Protein 5DNI (pdb70)

Solvent-accessible surface area: 14797 Å² total; per-residue (Å²): 151,113,64,80,19,114,136,3,60,61,76,36,1,54,63,0,58,43,38,6,51,0,46,1,27,21,83,1,9,0,2,10,34,84,0,0,89,51,0,8,71,26,36,121,68,139,90,145,31,73,19,102,6,79,56,16,11,0,3,0,1,14,0,16,7,115,115,77,100,95,62,53,63,16,64,8,3,14,8,10,20,0,33,63,2,31,139,17,0,72,73,0,0,108,69,11,51,0,0,0,0,0,0,48,51,3,11,75,101,107,1,23,63,7,0,95,116,85,14,0,0,0,0,16,7,39,39,42,28,2,31,114,10,6,118,20,22,72,139,18,42,69,32,36,35,63,146,120,33,30,43,17,18,1,1,0,17,0,30,6,89,79,3,15,64,0,64,0,0,0,0,8,86,38,60,12,85,88,137,134,107,58,76,16,111,80,8,61,55,77,36,0,77,75,1,51,48,43,12,54,0,62,2,33,22,95,2,12,0,2,21,10,11,0,0,67,52,1,5,68,20,43,138,71,138,93,119,27,78,18,101,8,79,73,16,8,0,0,0,1,20,0,56,11,101,118,71,97,104,55,66,58,18,62,31,2,21,16,12,65,0,48,50,1,30,116,28,0,51,59,0,0,109,62,12,44,0,0,0,0,0,0,86,58,2,9,77,109,83,1,21,121,4,0,74,120,77,4,0,0,0,1,19,9,40,46,92,36,33,71,113,0,4,100,10,18,120,148,24,44,72,35,32,21,51,99,64,28,3,19,6,8,1,0,0,12,0,30,2,86,102,1,7,65,0,77,0,0,0,2,0,85,38,73,16,93,82,133

Foldseek 3Di:
DEDEDEQCDLVNQVPDDFQYWYWYFFKEKEAAAVNLVVVLVCLVVVHDDPDAQAQHEYAQWQWDWDDDPNFIATQFTAFDDPQNCQVRVLSSCVSRLHQEYEHADDYDLVCLQVCQVSHYWYWYADPDGGRPLSVQFPGFPDWPCCVPQNRRNTMTMTGGHRRDRIGGQRGNPSDGVVD/DEDEDEQCDLVNQQVDDFFYWYWYFFKEKEAADPNLVVVLVCLVVPHDDPDAQAQHEYADWFWDWDQDPNFIATQFTFFDQRQNCQVRVLSSCVSHLHQEYEHADDYDLVCLQVCQVSHYFYWYADGPPGRVLSVQFPHFPDWPCCVPQNRRRTMTMTGGDGRDRIGGQRGNPSDGVVD

Organism: Methanocaldococcus jannaschii (strain ATCC 43067 / DSM 2661 / JAL-1 / JCM 10045 / NBRC 100440) (NCBI:txid243232)

B-factor: mean 45.26, std 8.41, range [25.92, 77.6]

InterPro domains:
  IPR004647 Fe-S hydro-lyase, tartrate dehydratase beta-type, catalytic domain [PF05683] (7-180)
  IPR004647 Fe-S hydro-lyase, tartrate dehydratase beta-type, catalytic domain [TIGR00723] (11-180)
  IPR036660 Fe-S hydro-lyase, tartrate dehydratase beta-type, catalytic domain superfamily [G3DSA: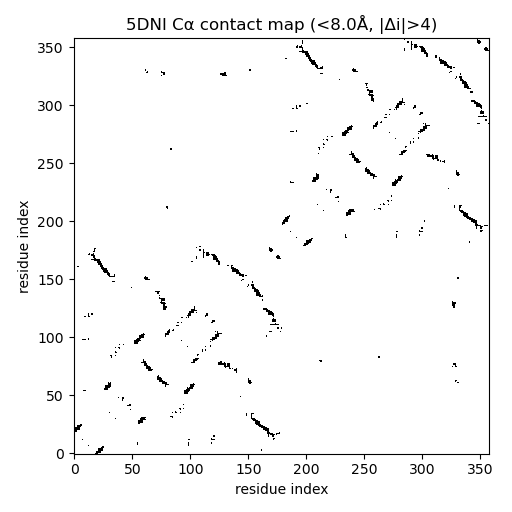3.20.130.10] (1-179)
  IPR036660 Fe-S hydro-lyase, tartrate dehydratase beta-type, catalytic domain superfamily [SSF117457] (6-179)

Sequence (358 aa):
MEYTFNKLTKKDVKKLKVGDIVYLNGKIYTARDEAHLKIIEMLKSNEKLPFDLNESIIYHAGPIMKKVNDSWVCVSIGPTTSARMNDVEEEFIKLTNISAIVGKGGMKKELLKTFEDYGVVYLAAPGGCAALLANSVKRVDNVYFLDELGMPEAVWELEVNNFGPLIVAMDSHGNSIYEMEYTFNKLTKKDVKKLKVGDIVYLNGKIYTARDEAHLKIIEMLKSNEKLPFDLNESIIYHAGPIMKKVNDSWVCVSIGPTTSARMNDVEEEFIKLTNISAIVGKGGMKKELLKTFEDYGVVYLAAPGGCAALLANSVKRVDNVYFLDELGMPEAVWELEVNNFGPLIVAMDSHGNSIYE

Structure (mmCIF, N/CA/C/O backbone):
data_5DNI
#
_entry.id   5DNI
#
_cell.length_a   85.610
_cell.length_b   85.610
_cell.length_c   121.830
_cell.angle_alpha   90.00
_cell.angle_beta   90.00
_cell.angle_gamma   120.00
#
_symmetry.space_group_name_H-M   'P 61'
#
loop_
_entity.id
_entity.type
_entity.pdbx_description
1 polymer 'Putative L(+)-tartrate dehydratase subunit beta'
2 non-polymer GLYCEROL
3 non-polymer DI(HYDROXYETHYL)ETHER
4 non-polymer 'CHLORIDE ION'
5 non-polymer 1,2-ETHANEDIOL
6 water water
#
loop_
_atom_site.group_PDB
_atom_site.id
_atom_site.type_symbol
_atom_site.label_atom_id
_atom_site.label_alt_id
_atom_site.label_comp_id
_atom_site.label_asym_id
_atom_site.label_entity_id
_atom_site.label_seq_id
_atom_site.pdbx_PDB_ins_code
_atom_site.Cartn_x
_atom_site.Cartn_y
_atom_site.Cartn_z
_atom_site.occupancy
_atom_site.B_iso_or_equiv
_atom_site.auth_seq_id
_atom_site.auth_comp_id
_atom_site.auth_asym_id
_atom_site.auth_atom_id
_atom_site.pdbx_PDB_model_num
ATOM 1 N N . MET A 1 1 ? 34.222 37.711 67.777 1.00 56.49 1 MET A N 1
ATOM 2 C CA . MET A 1 1 ? 35.354 37.599 68.692 1.00 57.47 1 MET A CA 1
ATOM 3 C C . MET A 1 1 ? 34.822 37.119 70.049 1.00 58.24 1 MET A C 1
ATOM 4 O O . MET A 1 1 ? 33.802 37.613 70.525 1.00 57.09 1 MET A O 1
ATOM 9 N N . GLU A 1 2 ? 35.499 36.173 70.687 1.00 58.11 2 GLU A N 1
ATOM 10 C CA . GLU A 1 2 ? 34.932 35.613 71.905 1.00 56.46 2 GLU A CA 1
ATOM 11 C C . GLU A 1 2 ? 35.691 35.983 73.176 1.00 62.28 2 GLU A C 1
ATOM 12 O O . GLU A 1 2 ? 36.919 36.026 73.204 1.00 67.02 2 GLU A O 1
ATOM 18 N N . TYR A 1 3 ? 34.930 36.250 74.232 1.00 61.43 3 TYR A N 1
ATOM 19 C CA . TYR A 1 3 ? 35.487 36.586 75.529 1.00 58.48 3 TYR A CA 1
ATOM 20 C C . TYR A 1 3 ? 34.813 35.813 76.641 1.00 55.23 3 TYR A C 1
ATOM 21 O O . TYR A 1 3 ? 33.686 35.337 76.493 1.00 53.60 3 TYR A O 1
ATOM 30 N N . THR A 1 4 ? 35.531 35.689 77.749 1.00 51.53 4 THR A N 1
ATOM 31 C CA . THR A 1 4 ? 34.975 35.204 79.000 1.00 50.55 4 THR A CA 1
ATOM 32 C C . THR A 1 4 ? 35.345 36.245 80.051 1.00 52.55 4 THR A C 1
ATOM 33 O O . THR A 1 4 ? 36.497 36.676 80.122 1.00 57.82 4 THR A O 1
ATOM 37 N N . PHE A 1 5 ? 34.366 36.675 80.844 1.00 51.58 5 PHE A N 1
ATOM 38 C CA . PHE A 1 5 ? 34.576 37.750 81.811 1.00 53.56 5 PHE A CA 1
ATOM 39 C C . PHE A 1 5 ? 34.220 37.286 83.215 1.00 57.70 5 PHE A C 1
ATOM 40 O O . PHE A 1 5 ? 33.316 36.462 83.382 1.00 56.69 5 PHE A O 1
ATOM 48 N N . ASN A 1 6 ? 34.936 37.795 84.216 1.00 58.36 6 ASN A N 1
ATOM 49 C CA . ASN A 1 6 ? 34.510 37.629 85.602 1.00 57.48 6 ASN A CA 1
ATOM 50 C C . ASN A 1 6 ? 33.821 38.918 85.977 1.00 63.49 6 ASN A C 1
ATOM 51 O O . ASN A 1 6 ? 32.599 39.034 85.852 1.00 66.04 6 ASN A O 1
ATOM 56 N N . LYS A 1 7 ? 34.604 39.925 86.344 1.00 64.90 7 LYS A N 1
ATOM 57 C CA . LYS A 1 7 ? 34.025 41.236 86.579 1.00 61.44 7 LYS A CA 1
ATOM 58 C C . LYS A 1 7 ? 34.100 42.057 85.312 1.00 64.48 7 LYS A C 1
ATOM 59 O O . LYS A 1 7 ? 35.175 42.442 84.849 1.00 66.07 7 LYS A O 1
ATOM 65 N N . LEU A 1 8 ? 32.936 42.314 84.741 1.00 64.35 8 LEU A N 1
ATOM 66 C CA . LEU A 1 8 ? 32.872 43.105 83.536 1.00 58.07 8 LEU A CA 1
ATOM 67 C C . LEU A 1 8 ? 33.103 44.567 83.888 1.00 56.59 8 LEU A C 1
ATOM 68 O O . LEU A 1 8 ? 32.225 45.240 84.426 1.00 61.15 8 LEU A O 1
ATOM 73 N N . THR A 1 9 ? 34.303 45.046 83.599 1.00 55.82 9 THR A N 1
ATOM 74 C CA . THR A 1 9 ? 34.658 46.433 83.863 1.00 58.14 9 THR A CA 1
ATOM 75 C C . THR A 1 9 ? 34.157 47.320 82.749 1.00 56.31 9 THR A C 1
ATOM 76 O O . THR A 1 9 ? 33.664 46.827 81.740 1.00 59.80 9 THR A O 1
ATOM 80 N N . LYS A 1 10 ? 34.276 48.630 82.928 1.00 56.99 10 LYS A N 1
ATOM 81 C CA . LYS A 1 10 ? 33.955 49.566 81.846 1.00 56.66 10 LYS A CA 1
ATOM 82 C C . LYS A 1 10 ? 34.911 49.414 80.654 1.00 57.55 10 LYS A C 1
ATOM 83 O O . LYS A 1 10 ? 34.519 49.627 79.495 1.00 58.95 10 LYS A O 1
ATOM 89 N N . LYS A 1 11 ? 36.161 49.046 80.935 1.00 56.20 11 LYS A N 1
ATOM 90 C CA . LYS A 1 11 ? 37.135 48.816 79.874 1.00 59.43 11 LYS A CA 1
ATOM 91 C C . LYS A 1 11 ? 36.689 47.619 79.033 1.00 58.85 11 LYS A C 1
ATOM 92 O O . LYS A 1 11 ? 36.711 47.671 77.810 1.00 55.74 11 LYS A O 1
ATOM 94 N N . ASP A 1 12 ? 36.268 46.553 79.704 1.00 59.56 12 ASP A N 1
ATOM 95 C CA . ASP A 1 12 ? 35.734 45.385 79.026 1.00 55.41 12 ASP A CA 1
ATOM 96 C C . ASP A 1 12 ? 34.580 45.773 78.114 1.00 57.01 12 ASP A C 1
ATOM 97 O O . ASP A 1 12 ? 34.549 45.391 76.942 1.00 55.81 12 ASP A O 1
ATOM 102 N N . VAL A 1 13 ? 33.643 46.542 78.663 1.00 57.95 13 VAL A N 1
ATOM 103 C CA . VAL A 1 13 ? 32.463 46.994 77.931 1.00 51.34 13 VAL A CA 1
ATOM 104 C C . VAL A 1 13 ? 32.877 47.765 76.673 1.00 54.77 13 VAL A C 1
ATOM 105 O O . VAL A 1 13 ? 32.282 47.589 75.610 1.00 58.40 13 VAL A O 1
ATOM 109 N N . LYS A 1 14 ? 33.897 48.612 76.776 1.00 54.80 14 LYS A N 1
ATOM 110 C CA . LYS A 1 14 ? 34.309 49.412 75.618 1.00 55.29 14 LYS A CA 1
ATOM 111 C C . LYS A 1 14 ? 34.972 48.553 74.533 1.00 56.42 14 LYS A C 1
ATOM 112 O O . LYS A 1 14 ? 34.873 48.873 73.342 1.00 55.43 14 LYS A O 1
ATOM 114 N N . LYS A 1 15 ? 35.627 47.465 74.947 1.00 54.69 15 LYS A N 1
ATOM 115 C CA . LYS A 1 15 ? 36.300 46.545 74.021 1.00 55.37 15 LYS A CA 1
ATOM 116 C C . LYS A 1 15 ? 35.297 45.795 73.140 1.00 60.69 15 LYS A C 1
ATOM 117 O O . LYS A 1 15 ? 35.640 45.340 72.049 1.00 63.23 15 LYS A O 1
ATOM 119 N N . LEU A 1 16 ? 34.063 45.656 73.622 1.00 59.13 16 LEU A N 1
ATOM 120 C CA . LEU A 1 16 ? 33.046 44.871 72.925 1.00 55.94 16 LEU A CA 1
ATOM 121 C C . LEU A 1 16 ? 32.410 45.587 71.739 1.00 54.18 16 LEU A C 1
ATOM 122 O O . LEU A 1 16 ? 32.146 46.789 71.789 1.00 57.30 16 LEU A O 1
ATOM 127 N N . LYS A 1 17 ? 32.200 44.841 70.661 1.00 52.92 17 LYS A N 1
ATOM 128 C CA . LYS A 1 17 ? 31.435 45.320 69.516 1.00 53.09 17 LYS A CA 1
ATOM 129 C C . LYS A 1 17 ? 30.387 44.258 69.177 1.00 50.23 17 LYS A C 1
ATOM 130 O O . LYS A 1 17 ? 30.554 43.090 69.525 1.00 53.16 17 LYS A O 1
ATOM 133 N N . VAL A 1 18 ? 29.297 44.669 68.536 1.00 52.24 18 VAL A N 1
ATOM 134 C CA . VAL A 1 18 ? 28.258 43.740 68.068 1.00 49.58 18 VAL A CA 1
ATOM 135 C C . VAL A 1 18 ? 28.826 42.514 67.332 1.00 52.62 18 VAL A C 1
ATOM 136 O O . VAL A 1 18 ? 29.826 42.604 66.603 1.00 52.13 18 VAL A O 1
ATOM 140 N N . GLY A 1 19 ? 28.196 41.364 67.557 1.00 46.24 19 GLY A N 1
ATOM 141 C CA . GLY A 1 19 ? 28.629 40.118 66.958 1.00 43.78 19 GLY A CA 1
ATOM 142 C C . GLY A 1 19 ? 29.575 39.336 67.851 1.00 51.59 19 GLY A C 1
ATOM 143 O O . GLY A 1 19 ? 29.735 38.122 67.687 1.00 51.16 19 GLY A O 1
ATOM 144 N N . ASP A 1 20 ? 30.178 40.016 68.823 1.00 51.50 20 ASP A N 1
ATOM 145 C CA . ASP A 1 20 ? 31.064 39.344 69.763 1.00 50.13 20 ASP A CA 1
ATOM 146 C C . ASP A 1 20 ? 30.297 38.334 70.603 1.00 49.51 20 ASP A C 1
ATOM 147 O O . ASP A 1 20 ? 29.134 38.555 70.945 1.00 50.87 20 ASP A O 1
ATOM 152 N N . ILE A 1 21 ? 30.947 37.214 70.906 1.00 49.67 21 ILE A N 1
ATOM 153 C CA . ILE A 1 21 ? 30.365 36.169 71.733 1.00 44.91 21 ILE A CA 1
ATOM 154 C C . ILE A 1 21 ? 30.975 36.296 73.123 1.00 51.42 21 ILE A C 1
ATOM 155 O O . ILE A 1 21 ? 32.184 36.480 73.273 1.00 50.85 21 ILE A O 1
ATOM 160 N N . VAL A 1 22 ? 30.128 36.216 74.143 1.00 52.25 22 VAL A N 1
ATOM 161 C CA . VAL A 1 22 ? 30.557 36.488 75.500 1.00 46.35 22 VAL A CA 1
ATOM 162 C C . VAL A 1 22 ? 30.046 35.395 76.423 1.00 45.57 22 VAL A C 1
ATOM 163 O O . VAL A 1 22 ? 28.893 34.973 76.319 1.00 43.41 22 VAL A O 1
ATOM 167 N N . TYR A 1 23 ? 30.927 34.932 77.306 1.00 43.68 23 TYR A N 1
ATOM 168 C CA . TYR A 1 23 ? 30.561 34.065 78.422 1.00 48.27 23 TYR A CA 1
ATOM 169 C C . TYR A 1 23 ? 30.780 34.807 79.748 1.00 47.66 23 TYR A C 1
ATOM 170 O O . TYR A 1 23 ? 31.772 35.515 79.921 1.00 44.58 23 TYR A O 1
ATOM 179 N N . LEU A 1 24 ? 29.837 34.661 80.671 1.00 43.99 24 LEU A N 1
ATOM 180 C CA . LEU A 1 24 ? 29.911 35.399 81.930 1.00 46.12 24 LEU A CA 1
ATOM 181 C C . LEU A 1 24 ? 30.135 34.495 83.127 1.00 48.82 24 LEU A C 1
ATOM 182 O O . LEU A 1 24 ? 29.506 33.434 83.245 1.00 48.42 24 LEU A O 1
ATOM 187 N N . ASN A 1 25 ? 31.048 34.914 84.001 1.00 47.88 25 ASN A N 1
ATOM 188 C CA . ASN A 1 25 ? 31.160 34.328 85.336 1.00 49.95 25 ASN A CA 1
ATOM 189 C C . ASN A 1 25 ? 30.959 35.391 86.398 1.00 48.04 25 ASN A C 1
ATOM 190 O O . ASN A 1 25 ? 31.363 36.538 86.234 1.00 53.23 25 ASN A O 1
ATOM 195 N N . GLY A 1 26 ? 30.339 35.018 87.499 1.00 47.40 26 GLY A N 1
ATOM 196 C CA . GLY A 1 26 ? 30.178 35.969 88.578 1.00 48.92 26 GLY A CA 1
ATOM 197 C C . GLY A 1 26 ? 28.753 36.411 88.816 1.00 45.36 26 GLY A C 1
ATOM 198 O O . GLY A 1 26 ? 27.813 35.642 88.602 1.00 45.55 26 GLY A O 1
ATOM 199 N N . LYS A 1 27 ? 28.603 37.661 89.240 1.00 41.85 27 LYS A N 1
ATOM 200 C CA . LYS A 1 27 ? 27.347 38.135 89.801 1.00 43.69 27 LYS A CA 1
ATOM 201 C C . LYS A 1 27 ? 26.471 38.796 88.754 1.00 42.40 27 LYS A C 1
ATOM 202 O O . LYS A 1 27 ? 26.927 39.685 88.032 1.00 40.73 27 LYS A O 1
ATOM 208 N N . ILE A 1 28 ? 25.217 38.353 88.669 1.00 42.25 28 ILE A N 1
ATOM 209 C CA . ILE A 1 28 ? 24.204 39.043 87.872 1.00 44.46 28 ILE A CA 1
ATOM 210 C C . ILE A 1 28 ? 22.927 39.136 88.699 1.00 43.49 28 ILE A C 1
ATOM 211 O O . ILE A 1 28 ? 22.713 38.337 89.603 1.00 46.94 28 ILE A O 1
ATOM 215 N N . TYR A 1 29 ? 22.087 40.117 88.379 1.00 42.12 29 TYR A N 1
ATOM 216 C CA . TYR A 1 29 ? 20.803 40.308 89.045 1.00 38.93 29 TYR A CA 1
ATOM 217 C C . TYR A 1 29 ? 19.675 40.192 88.032 1.00 37.62 29 TYR A C 1
ATOM 218 O O . TYR A 1 29 ? 19.778 40.744 86.943 1.00 38.17 29 TYR A O 1
ATOM 227 N N . THR A 1 30 ? 18.580 39.525 88.376 1.00 35.52 30 THR A N 1
ATOM 228 C CA . THR A 1 30 ? 17.433 39.583 87.486 1.00 34.09 30 THR A CA 1
ATOM 229 C C . THR A 1 30 ? 16.624 40.842 87.774 1.00 36.00 30 THR A C 1
ATOM 230 O O . THR A 1 30 ? 16.471 41.241 88.926 1.00 34.83 30 THR A O 1
ATOM 234 N N . ALA A 1 31 ? 16.136 41.476 86.711 1.00 40.28 31 ALA A N 1
ATOM 235 C CA . ALA A 1 31 ? 15.253 42.632 86.818 1.00 37.09 31 ALA A CA 1
ATOM 236 C C . ALA A 1 31 ? 14.364 42.739 85.575 1.00 38.55 31 ALA A C 1
ATOM 237 O O . ALA A 1 31 ? 14.826 43.157 84.504 1.00 33.69 31 ALA A O 1
ATOM 239 N N . ARG A 1 32 ? 13.069 42.470 85.754 1.00 38.39 32 ARG A N 1
ATOM 240 C CA . ARG A 1 32 ? 12.103 42.678 84.688 1.00 36.38 32 ARG A CA 1
ATOM 241 C C . ARG A 1 32 ? 11.388 43.995 84.922 1.00 36.26 32 ARG A C 1
ATOM 242 O O . ARG A 1 32 ? 11.931 44.876 85.572 1.00 39.49 32 ARG A O 1
ATOM 250 N N . ASP A 1 33 ? 10.188 44.144 84.387 1.00 35.69 33 ASP A N 1
ATOM 251 C CA . ASP A 1 33 ? 9.603 45.478 84.279 1.00 38.27 33 ASP A CA 1
ATOM 252 C C . ASP A 1 33 ? 9.199 46.020 85.637 1.00 38.19 33 ASP A C 1
ATOM 253 O O . ASP A 1 33 ? 9.488 47.175 85.965 1.00 38.46 33 ASP A O 1
ATOM 258 N N . GLU A 1 34 ? 8.493 45.197 86.406 1.00 36.35 34 GLU A N 1
ATOM 259 C CA . GLU A 1 34 ? 7.941 45.667 87.670 1.00 37.29 34 GLU A CA 1
ATOM 260 C C . GLU A 1 34 ? 9.080 46.010 88.595 1.00 38.59 34 GLU A C 1
ATOM 261 O O . GLU A 1 34 ? 9.036 47.036 89.262 1.00 43.55 34 GLU A O 1
ATOM 267 N N . ALA A 1 35 ? 10.147 45.216 88.564 1.00 40.40 35 ALA A N 1
ATOM 268 C CA . ALA A 1 35 ? 11.303 45.484 89.424 1.00 38.48 35 ALA A CA 1
ATOM 269 C C . ALA A 1 35 ? 12.049 46.737 88.957 1.00 38.67 35 ALA A C 1
ATOM 270 O O . ALA A 1 35 ? 12.614 47.468 89.767 1.00 37.55 35 ALA A O 1
ATOM 272 N N . HIS A 1 36 ? 12.088 46.960 87.645 1.00 38.19 36 HIS A N 1
ATOM 273 C CA . HIS A 1 36 ? 12.646 48.201 87.105 1.00 38.62 36 HIS A CA 1
ATOM 274 C C . HIS A 1 36 ? 11.881 49.389 87.683 1.00 38.51 36 HIS A C 1
ATOM 275 O O . HIS A 1 36 ? 12.475 50.349 88.159 1.00 36.38 36 HIS A O 1
ATOM 282 N N . LEU A 1 37 ? 10.554 49.325 87.587 1.00 38.38 37 LEU A N 1
ATOM 283 C CA . LEU A 1 37 ? 9.679 50.401 88.044 1.00 39.81 37 LEU A CA 1
ATOM 284 C C . LEU A 1 37 ? 9.865 50.646 89.545 1.00 39.34 37 LEU A C 1
ATOM 285 O O . LEU A 1 37 ? 10.011 51.782 89.988 1.00 40.50 37 LEU A O 1
ATOM 290 N N . LYS A 1 38 ? 9.897 49.576 90.326 1.00 40.56 38 LYS A N 1
ATOM 291 C CA . LYS A 1 38 ? 10.085 49.728 91.764 1.00 40.49 38 LYS A CA 1
ATOM 292 C C . LYS A 1 38 ? 11.423 50.377 92.099 1.00 41.17 38 LYS A C 1
ATOM 293 O O . LYS A 1 38 ? 11.480 51.332 92.884 1.00 42.49 38 LYS A O 1
ATOM 299 N N . ILE A 1 39 ? 12.486 49.898 91.462 1.00 38.16 39 ILE A N 1
ATOM 300 C CA . ILE A 1 39 ? 13.830 50.398 91.727 1.00 37.11 39 ILE A CA 1
ATOM 301 C C . ILE A 1 39 ? 13.929 51.875 91.371 1.00 41.55 39 ILE A C 1
ATOM 302 O O . ILE A 1 39 ? 14.576 52.653 92.077 1.00 43.41 39 ILE A O 1
ATOM 307 N N . ILE A 1 40 ? 13.277 52.257 90.277 1.00 38.50 40 ILE A N 1
ATOM 308 C CA . ILE A 1 40 ? 13.300 53.636 89.804 1.00 41.34 40 ILE A CA 1
ATOM 309 C C . ILE A 1 40 ? 12.625 54.559 90.801 1.00 41.82 40 ILE A C 1
ATOM 310 O O . ILE A 1 40 ? 13.143 55.637 91.110 1.00 43.02 40 ILE A O 1
ATOM 315 N N . GLU A 1 41 ? 11.467 54.127 91.299 1.00 38.68 41 GLU A N 1
ATOM 316 C CA . GLU A 1 41 ? 10.679 54.918 92.242 1.00 43.62 41 GLU A CA 1
ATOM 317 C C . GLU A 1 41 ? 11.448 55.125 93.557 1.00 46.17 41 GLU A C 1
ATOM 318 O O . GLU A 1 41 ? 11.461 56.218 94.117 1.00 46.99 41 GLU A O 1
ATOM 321 N N . MET A 1 42 ? 12.122 54.074 94.011 1.00 45.63 42 MET A N 1
ATOM 322 C CA . MET A 1 42 ? 12.932 54.112 95.224 1.00 43.06 42 MET A CA 1
ATOM 323 C C . MET A 1 42 ? 14.076 55.110 95.103 1.00 45.01 42 MET A C 1
ATOM 324 O O . MET A 1 42 ? 14.270 55.963 95.976 1.00 47.81 42 MET A O 1
ATOM 329 N N . LEU A 1 43 ? 14.840 54.989 94.023 1.00 47.50 43 LEU A N 1
ATOM 330 C CA . LEU A 1 43 ? 15.996 55.851 93.783 1.00 46.58 43 LEU A CA 1
ATOM 331 C C . LEU A 1 43 ? 15.584 57.303 93.537 1.00 46.83 43 LEU A C 1
ATOM 332 O O . LEU A 1 43 ? 16.316 58.225 93.877 1.00 45.54 43 LEU A O 1
ATOM 337 N N . LYS A 1 44 ? 14.410 57.501 92.945 1.00 49.06 44 LYS A N 1
ATOM 338 C CA . LYS A 1 44 ? 13.846 58.844 92.805 1.00 50.51 44 LYS A CA 1
ATOM 339 C C . LYS A 1 44 ? 13.584 59.443 94.189 1.00 48.96 44 LYS A C 1
ATOM 340 O O . LYS A 1 44 ? 13.704 60.646 94.373 1.00 49.64 44 LYS A O 1
ATOM 346 N N . SER A 1 45 ? 13.195 58.602 95.145 1.00 47.28 45 SER A N 1
ATOM 347 C CA . SER A 1 45 ? 12.883 59.061 96.493 1.00 42.10 45 SER A CA 1
ATOM 348 C C . SER A 1 45 ? 14.127 59.134 97.371 1.00 49.74 45 SER A C 1
ATOM 349 O O . SER A 1 45 ? 14.020 59.320 98.583 1.00 49.98 45 SER A O 1
ATOM 352 N N . ASN A 1 46 ? 15.300 58.992 96.752 1.00 50.81 46 ASN A N 1
ATOM 353 C CA . ASN A 1 46 ? 16.586 59.001 97.453 1.00 47.34 46 ASN A CA 1
ATOM 354 C C . ASN A 1 46 ? 16.725 57.884 98.487 1.00 46.38 46 ASN A C 1
ATOM 355 O O . ASN A 1 46 ? 17.531 57.980 99.403 1.00 45.97 46 ASN A O 1
ATOM 360 N N . GLU A 1 47 ? 15.959 56.816 98.315 1.00 44.50 47 GLU A N 1
ATOM 361 C CA . GLU A 1 47 ? 16.098 55.620 99.135 1.00 44.06 47 GLU A CA 1
ATOM 362 C C . GLU A 1 47 ? 17.301 54.781 98.695 1.00 45.65 47 GLU A C 1
ATOM 363 O O . GLU A 1 47 ? 17.768 54.887 97.553 1.00 49.86 47 GLU A O 1
ATOM 369 N N . LYS A 1 48 ? 17.827 53.979 99.616 1.00 45.99 48 LYS A N 1
ATOM 370 C CA . LYS A 1 48 ? 18.901 53.038 99.299 1.00 42.93 48 LYS A CA 1
ATOM 371 C C . LYS A 1 48 ? 18.296 51.702 98.856 1.00 41.47 48 LYS A C 1
ATOM 372 O O . LYS A 1 48 ? 17.210 51.319 99.304 1.00 41.24 48 LYS A O 1
ATOM 376 N N . LEU A 1 49 ? 18.960 51.026 97.928 1.00 38.22 49 LEU A N 1
ATOM 377 C CA . LEU A 1 49 ? 18.524 49.696 97.510 1.00 39.81 49 LEU A CA 1
ATOM 378 C C . LEU A 1 49 ? 19.181 48.686 98.442 1.00 34.51 49 LEU A C 1
ATOM 379 O O . LEU A 1 49 ? 20.243 48.967 98.986 1.00 33.91 49 LEU A O 1
ATOM 384 N N . PRO A 1 50 ? 18.563 47.513 98.635 1.00 35.25 50 PRO A N 1
ATOM 385 C CA . PRO A 1 50 ? 19.198 46.527 99.521 1.00 39.10 50 PRO A CA 1
ATOM 386 C C . PRO A 1 50 ? 20.308 45.734 98.802 1.00 41.64 50 PRO A C 1
ATOM 387 O O . PRO A 1 50 ? 20.809 44.737 99.330 1.00 42.66 50 PRO A O 1
ATOM 391 N N . PHE A 1 51 ? 20.689 46.209 97.617 1.00 37.70 51 PHE A N 1
ATOM 392 C CA . PHE A 1 51 ? 21.750 45.624 96.807 1.00 37.71 51 PHE A CA 1
ATOM 393 C C . PHE A 1 51 ? 22.434 46.706 95.950 1.00 41.62 51 PHE A C 1
ATOM 394 O O . PHE A 1 51 ? 21.903 47.804 95.757 1.00 39.30 51 PHE A O 1
ATOM 402 N N . ASP A 1 52 ? 23.634 46.405 95.471 1.00 41.09 52 ASP A N 1
ATOM 403 C CA . ASP A 1 52 ? 24.416 47.386 94.751 1.00 41.15 52 ASP A CA 1
ATOM 404 C C . ASP A 1 52 ? 24.413 47.083 93.250 1.00 47.43 52 ASP A C 1
ATOM 405 O O . ASP A 1 52 ? 24.947 46.063 92.808 1.00 48.93 52 ASP A O 1
ATOM 410 N N . LEU A 1 53 ? 23.804 47.980 92.481 1.00 44.87 53 LEU A N 1
ATOM 411 C CA . LEU A 1 53 ? 23.692 47.834 91.040 1.00 42.86 53 LEU A CA 1
ATOM 412 C C . LEU A 1 53 ? 24.777 48.600 90.302 1.00 48.57 53 LEU A C 1
ATOM 413 O O . LEU A 1 53 ? 24.818 48.587 89.059 1.00 48.95 53 LEU A O 1
ATOM 418 N N . ASN A 1 54 ? 25.654 49.278 91.044 1.00 47.07 54 ASN A N 1
ATOM 419 C CA . ASN A 1 54 ? 26.699 50.051 90.379 1.00 50.34 54 ASN A CA 1
ATOM 420 C C . ASN A 1 54 ? 27.645 49.196 89.537 1.00 45.49 54 ASN A C 1
ATOM 421 O O . ASN A 1 54 ? 28.285 48.273 90.034 1.00 46.09 54 ASN A O 1
ATOM 426 N N . GLU A 1 55 ? 27.705 49.521 88.248 1.00 48.90 55 GLU A N 1
ATOM 427 C CA . GLU A 1 55 ? 28.485 48.764 87.265 1.00 49.53 55 GLU A CA 1
ATOM 428 C C . GLU A 1 55 ? 28.117 47.281 87.250 1.00 48.26 55 GLU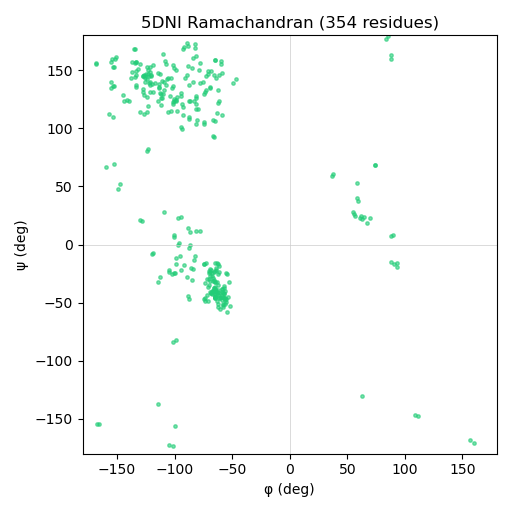 A C 1
ATOM 429 O O . GLU A 1 55 ? 28.946 46.426 86.923 1.00 48.00 55 GLU A O 1
ATOM 435 N N . SER A 1 56 ? 26.872 46.984 87.621 1.00 45.43 56 SER A N 1
ATOM 436 C CA . SER A 1 56 ? 26.398 45.614 87.664 1.00 42.29 56 SER A CA 1
ATOM 437 C C . SER A 1 56 ? 25.792 45.143 86.355 1.00 45.21 56 SER A C 1
ATOM 438 O O . SER A 1 56 ? 25.629 45.914 85.404 1.00 45.76 56 SER A O 1
ATOM 441 N N . ILE A 1 57 ? 25.480 43.853 86.314 1.00 44.39 57 ILE A N 1
ATOM 442 C CA . ILE A 1 57 ? 24.823 43.249 85.169 1.00 41.07 57 ILE A CA 1
ATOM 443 C C . ILE A 1 57 ? 23.411 42.828 85.531 1.00 40.80 57 ILE A C 1
ATOM 444 O O . ILE A 1 57 ? 23.223 42.117 86.519 1.00 41.46 57 ILE A O 1
ATOM 449 N N . ILE A 1 58 ? 22.413 43.272 84.767 1.00 38.46 58 ILE A N 1
ATOM 450 C CA . ILE A 1 58 ? 21.053 42.794 85.020 1.00 36.01 58 ILE A CA 1
ATOM 451 C C . ILE A 1 58 ? 20.585 41.834 83.928 1.00 37.88 58 ILE A C 1
ATOM 452 O O . ILE A 1 58 ? 21.106 41.806 82.816 1.00 37.42 58 ILE A O 1
ATOM 457 N N . TYR A 1 59 ? 19.614 41.016 84.273 1.00 39.15 59 TYR A N 1
ATOM 458 C CA . TYR A 1 59 ? 19.162 39.983 83.378 1.00 34.09 59 TYR A CA 1
ATOM 459 C C . TYR A 1 59 ? 17.642 40.040 83.270 1.00 38.55 59 TYR A C 1
ATOM 460 O O . TYR A 1 59 ? 16.925 39.800 84.251 1.00 34.94 59 TYR A O 1
ATOM 469 N N . HIS A 1 60 ? 17.143 40.383 82.084 1.00 34.71 60 HIS A N 1
ATOM 470 C CA . HIS A 1 60 ? 15.717 40.288 81.824 1.00 35.08 60 HIS A CA 1
ATOM 471 C C . HIS A 1 60 ? 15.291 38.817 81.843 1.00 34.54 60 HIS A C 1
ATOM 472 O O . HIS A 1 60 ? 15.407 38.114 80.835 1.00 35.03 60 HIS A O 1
ATOM 479 N N . ALA A 1 61 ? 14.836 38.357 83.009 1.00 32.68 61 ALA A N 1
ATOM 480 C CA . ALA A 1 61 ? 14.404 36.968 83.200 1.00 35.05 61 ALA A CA 1
ATOM 481 C C . ALA A 1 61 ? 13.412 36.863 84.338 1.00 35.95 61 ALA A C 1
ATOM 482 O O . ALA A 1 61 ? 13.402 37.700 85.249 1.00 34.44 61 ALA A O 1
ATOM 484 N N . GLY A 1 62 ? 12.611 35.804 84.297 1.00 35.01 62 GLY A N 1
ATOM 485 C CA . GLY A 1 62 ? 11.638 35.525 85.335 1.00 31.57 62 GLY A CA 1
ATOM 486 C C . GLY A 1 62 ? 11.909 34.128 85.856 1.00 35.67 62 GLY A C 1
ATOM 487 O O . GLY A 1 62 ? 11.247 33.173 85.450 1.00 33.94 62 GLY A O 1
ATOM 488 N N . PRO A 1 63 ? 12.905 33.999 86.753 1.00 38.87 63 PRO A N 1
ATOM 489 C CA . PRO A 1 63 ? 13.386 32.680 87.179 1.00 38.88 63 PRO A CA 1
ATOM 490 C C . PRO A 1 63 ? 12.386 31.958 88.056 1.00 38.96 63 PRO A C 1
ATOM 491 O O . PRO A 1 63 ? 11.604 32.613 88.740 1.00 39.10 63 PRO A O 1
ATOM 495 N N . ILE A 1 64 ? 12.381 30.632 87.984 1.00 38.39 64 ILE A N 1
ATOM 496 C CA . ILE A 1 64 ? 11.747 29.793 89.006 1.00 39.15 64 ILE A CA 1
ATOM 497 C C . ILE A 1 64 ? 12.830 29.173 89.889 1.00 37.42 64 ILE A C 1
ATOM 498 O O . ILE A 1 64 ? 13.792 28.587 89.385 1.00 41.40 64 ILE A O 1
ATOM 503 N N . MET A 1 65 ? 12.689 29.325 91.199 1.00 41.79 65 MET A N 1
ATOM 504 C CA . MET A 1 65 ? 13.654 28.799 92.158 1.00 41.14 65 MET A CA 1
ATOM 505 C C . MET A 1 65 ? 12.955 27.786 93.071 1.00 43.88 65 MET A C 1
ATOM 506 O O . MET A 1 65 ? 11.740 27.846 93.254 1.00 44.41 65 MET A O 1
ATOM 511 N N . LYS A 1 66 ? 13.715 26.852 93.631 1.00 44.26 66 LYS A N 1
ATOM 512 C CA . LYS A 1 66 ? 13.173 25.947 94.638 1.00 45.96 66 LYS A CA 1
ATOM 513 C C . LYS A 1 66 ? 14.114 25.888 95.833 1.00 49.67 66 LYS A C 1
ATOM 514 O O . LYS A 1 66 ? 15.325 26.119 95.712 1.00 48.15 66 LYS A O 1
ATOM 520 N N . LYS A 1 67 ? 13.538 25.634 96.999 1.00 50.81 67 LYS A N 1
ATOM 521 C CA . LYS A 1 67 ? 14.329 25.491 98.202 1.00 56.05 67 LYS A CA 1
ATOM 522 C C . LYS A 1 67 ? 14.811 24.045 98.341 1.00 59.03 67 LYS A C 1
ATOM 523 O O . LYS A 1 67 ? 14.017 23.099 98.329 1.00 58.51 67 LYS A O 1
ATOM 529 N N . VAL A 1 68 ? 16.125 23.889 98.435 1.00 56.52 68 VAL A N 1
ATOM 530 C CA . VAL A 1 68 ? 16.753 22.604 98.723 1.00 57.97 68 VAL A CA 1
ATOM 531 C C . VAL A 1 68 ? 17.589 22.833 99.981 1.00 66.40 68 VAL A C 1
ATOM 532 O O . VAL A 1 68 ? 18.498 23.670 99.977 1.00 63.71 68 VAL A O 1
ATOM 536 N N . ASN A 1 69 ? 17.259 22.101 101.048 1.00 67.25 69 ASN A N 1
ATOM 537 C CA . ASN A 1 69 ? 17.714 22.419 102.398 1.00 63.85 69 ASN A CA 1
ATOM 538 C C . ASN A 1 69 ? 17.128 23.784 102.758 1.00 69.13 69 ASN A C 1
ATOM 539 O O . ASN A 1 69 ? 15.915 23.998 102.602 1.00 68.21 69 ASN A O 1
ATOM 541 N N . ASP A 1 70 ? 17.963 24.701 103.240 1.0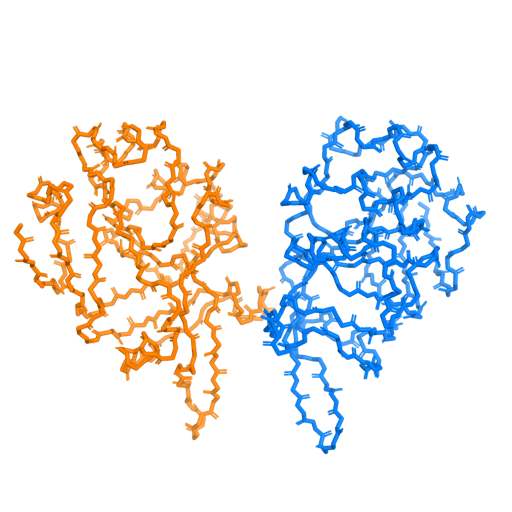0 68.72 70 ASP A N 1
ATOM 542 C CA . ASP A 1 70 ? 17.496 26.052 103.557 1.00 67.81 70 ASP A CA 1
ATOM 543 C C . ASP A 1 70 ? 18.066 27.027 102.527 1.00 71.96 70 ASP A C 1
ATOM 544 O O . ASP A 1 70 ? 18.249 28.218 102.811 1.00 73.07 70 ASP A O 1
ATOM 546 N N . SER A 1 71 ? 18.325 26.513 101.322 1.00 66.81 71 SER A N 1
ATOM 547 C CA . SER A 1 71 ? 18.935 27.305 100.259 1.00 64.39 71 SER A CA 1
ATOM 548 C C . SER A 1 71 ? 18.251 27.182 98.885 1.00 55.07 71 SER A C 1
ATOM 549 O O . SER A 1 71 ? 17.723 26.134 98.506 1.00 54.57 71 SER A O 1
ATOM 552 N N . TRP A 1 72 ? 18.267 28.291 98.157 1.00 51.48 72 TRP A N 1
ATOM 553 C CA . TRP A 1 72 ? 17.651 28.383 96.832 1.00 52.77 72 TRP A CA 1
ATOM 554 C C . TRP A 1 72 ? 18.423 27.665 95.729 1.00 43.25 72 TRP A C 1
ATOM 555 O O . TRP A 1 72 ? 19.630 27.848 95.577 1.00 46.58 72 TRP A O 1
ATOM 566 N N . VAL A 1 73 ? 17.714 26.865 94.949 1.00 45.67 73 VAL A N 1
ATOM 567 C CA . VAL A 1 73 ? 18.289 26.296 93.734 1.00 44.23 73 VAL A CA 1
ATOM 568 C C . VAL A 1 73 ? 17.455 26.717 92.524 1.00 44.90 73 VAL A C 1
ATOM 569 O O . VAL A 1 73 ? 16.224 26.753 92.592 1.00 42.69 73 VAL A O 1
ATOM 573 N N . CYS A 1 74 ? 18.133 27.039 91.422 1.00 44.68 74 CYS A N 1
ATOM 574 C CA . CYS A 1 74 ? 17.465 27.505 90.205 1.00 43.12 74 CYS A CA 1
ATOM 575 C C . CYS A 1 74 ? 16.945 26.370 89.322 1.00 42.83 74 CYS A C 1
ATOM 576 O O . CYS A 1 74 ? 17.706 25.485 88.905 1.00 42.99 74 CYS A O 1
ATOM 579 N N . VAL A 1 75 ? 15.643 26.417 89.055 1.00 38.47 75 VAL A N 1
ATOM 580 C CA . VAL A 1 75 ? 14.951 25.447 88.218 1.00 35.64 75 VAL A CA 1
ATOM 581 C C . VAL A 1 75 ? 14.964 25.825 86.721 1.00 43.36 75 VAL A C 1
ATOM 582 O O . VAL A 1 75 ? 15.174 24.967 85.853 1.00 42.06 75 VAL A O 1
ATOM 586 N N . SER A 1 76 ? 14.695 27.101 86.439 1.00 36.33 76 SER A N 1
ATOM 587 C CA . SER A 1 76 ? 14.586 27.614 85.080 1.00 41.29 76 SER A CA 1
ATOM 588 C C . SER A 1 76 ? 14.878 29.112 85.050 1.00 39.24 76 SER A C 1
ATOM 589 O O . SER A 1 76 ? 14.477 29.831 85.960 1.00 37.28 76 SER A O 1
ATOM 592 N N . ILE A 1 77 ? 15.594 29.583 84.030 1.00 39.05 77 ILE A N 1
ATOM 593 C CA . ILE A 1 77 ? 15.896 31.015 83.938 1.00 39.19 77 ILE A CA 1
ATOM 594 C C . ILE A 1 77 ? 16.285 31.487 82.521 1.00 35.61 77 ILE A C 1
ATOM 595 O O . ILE A 1 77 ? 17.420 31.898 82.253 1.00 37.98 77 ILE A O 1
ATOM 600 N N . GLY A 1 78 ? 15.333 31.439 81.599 1.00 40.43 78 GLY A N 1
ATOM 601 C CA . GLY A 1 78 ? 15.584 31.945 80.253 1.00 37.01 78 GLY A CA 1
ATOM 602 C C . GLY A 1 78 ? 15.379 33.450 80.124 1.00 39.01 78 GLY A C 1
ATOM 603 O O . GLY A 1 78 ? 14.695 34.053 80.962 1.00 37.49 78 GLY A O 1
ATOM 604 N N . PRO A 1 79 ? 15.952 34.072 79.068 1.00 40.11 79 PRO A N 1
ATOM 605 C CA . PRO A 1 79 ? 15.753 35.512 78.872 1.00 37.84 79 PRO A CA 1
ATOM 606 C C . PRO A 1 79 ? 14.337 35.811 78.400 1.00 38.20 79 PRO A C 1
ATOM 607 O O . PRO A 1 79 ? 13.745 34.993 77.692 1.00 38.76 79 PRO A O 1
ATOM 611 N N . THR A 1 80 ? 13.784 36.932 78.845 1.00 36.67 80 THR A N 1
ATOM 612 C CA . THR A 1 80 ? 12.458 37.366 78.420 1.00 38.77 80 THR A CA 1
ATOM 613 C C . THR A 1 80 ? 12.607 38.592 77.535 1.00 39.32 80 THR A C 1
ATOM 614 O O . THR A 1 80 ? 13.686 39.203 77.487 1.00 39.25 80 THR A O 1
ATOM 618 N N . THR A 1 81 ? 11.538 38.912 76.804 1.00 42.05 81 THR A N 1
ATOM 619 C CA . THR A 1 81 ? 11.536 39.982 75.802 1.00 37.64 81 THR A CA 1
ATOM 620 C C . THR A 1 81 ? 11.881 41.368 76.361 1.00 37.84 81 THR A C 1
ATOM 621 O O . THR A 1 81 ? 11.099 41.983 77.079 1.00 35.90 81 THR A O 1
ATOM 625 N N . SER A 1 82 ? 13.046 41.868 75.966 1.00 35.90 82 SER A N 1
ATOM 626 C CA . SER A 1 82 ? 13.617 43.071 76.540 1.00 34.65 82 SER A CA 1
ATOM 627 C C . SER A 1 82 ? 12.853 44.356 76.213 1.00 41.51 82 SER A C 1
ATOM 628 O O . SER A 1 82 ? 12.984 45.345 76.936 1.00 47.56 82 SER A O 1
ATOM 631 N N . ALA A 1 83 ? 12.061 44.364 75.144 1.00 37.98 83 ALA A N 1
ATOM 632 C CA . ALA A 1 83 ? 11.332 45.577 74.764 1.00 40.78 83 ALA A CA 1
ATOM 633 C C . ALA A 1 83 ? 10.292 46.031 75.804 1.00 38.99 83 ALA A C 1
ATOM 634 O O . ALA A 1 83 ? 9.858 47.180 75.794 1.00 38.11 83 ALA A O 1
ATOM 636 N N . ARG A 1 84 ? 9.871 45.120 76.678 1.00 44.04 84 ARG A N 1
ATOM 637 C CA . ARG A 1 84 ? 9.009 45.472 77.816 1.00 41.23 84 ARG A CA 1
ATOM 638 C C . ARG A 1 84 ? 9.629 46.575 78.676 1.00 40.13 84 ARG A C 1
ATOM 639 O O . ARG A 1 84 ? 8.912 47.300 79.369 1.00 43.21 84 ARG A O 1
ATOM 647 N N . MET A 1 85 ? 10.957 46.700 78.620 1.00 38.55 85 MET A N 1
ATOM 648 C CA . MET A 1 85 ? 11.687 47.664 79.444 1.00 40.97 85 MET A CA 1
ATOM 649 C C . MET A 1 85 ? 12.087 48.924 78.688 1.00 42.94 85 MET A C 1
ATOM 650 O O . MET A 1 85 ? 12.822 49.762 79.235 1.00 40.64 85 MET A O 1
ATOM 655 N N . ASN A 1 86 ? 11.620 49.052 77.442 1.00 39.20 86 ASN A N 1
ATOM 656 C CA . ASN A 1 86 ? 11.993 50.176 76.573 1.00 41.65 86 ASN A CA 1
ATOM 657 C C . ASN A 1 86 ? 11.631 51.546 77.145 1.00 43.38 86 ASN A C 1
ATOM 658 O O . ASN A 1 86 ? 12.385 52.502 77.000 1.00 43.18 86 ASN A O 1
ATOM 663 N N . ASP A 1 87 ? 10.476 51.639 77.794 1.00 40.81 87 ASP A N 1
ATOM 664 C CA . ASP A 1 87 ? 10.024 52.911 78.349 1.00 42.87 87 ASP A CA 1
ATOM 665 C C . ASP A 1 87 ? 10.860 53.367 79.533 1.00 44.63 87 ASP A C 1
ATOM 666 O O . ASP A 1 87 ? 10.878 54.560 79.837 1.00 44.95 87 ASP A O 1
ATOM 671 N N . VAL A 1 88 ? 11.523 52.428 80.214 1.00 42.68 88 VAL A N 1
ATOM 672 C CA . VAL A 1 88 ? 12.219 52.752 81.467 1.00 43.63 88 VAL A CA 1
ATOM 673 C C . VAL A 1 88 ? 13.723 52.498 81.480 1.00 42.69 88 VAL A C 1
ATOM 674 O O . VAL A 1 88 ? 14.373 52.881 82.444 1.00 42.60 88 VAL A O 1
ATOM 678 N N . GLU A 1 89 ? 14.287 51.864 80.450 1.00 40.95 89 GLU A N 1
ATOM 679 C CA . GLU A 1 89 ? 15.689 51.438 80.557 1.00 41.01 89 GLU A CA 1
ATOM 680 C C . GLU A 1 89 ? 16.651 52.622 80.643 1.00 44.18 89 GLU A C 1
ATOM 681 O O . GLU A 1 89 ? 17.647 52.567 81.374 1.00 46.11 89 GLU A O 1
ATOM 687 N N . GLU A 1 90 ? 16.364 53.689 79.908 1.00 41.69 90 GLU A N 1
ATOM 688 C CA . GLU A 1 90 ? 17.215 54.872 79.963 1.00 46.58 90 GLU A CA 1
ATOM 689 C C . GLU A 1 90 ? 17.328 55.440 81.397 1.00 47.19 90 GLU A C 1
ATOM 690 O O . GLU A 1 90 ? 18.432 55.611 81.926 1.00 46.44 90 GLU A O 1
ATOM 696 N N . GLU A 1 91 ? 16.186 55.708 82.028 1.00 45.27 91 GLU A N 1
ATOM 697 C CA . GLU A 1 91 ? 16.178 56.216 83.397 1.00 44.43 91 GLU A CA 1
ATOM 698 C C . GLU A 1 91 ? 16.815 55.211 84.369 1.00 44.69 91 GLU A C 1
ATOM 699 O O . GLU A 1 91 ? 17.629 55.582 85.210 1.00 47.91 91 GLU A O 1
ATOM 705 N N . PHE A 1 92 ? 16.476 53.936 84.219 1.00 44.41 92 PHE A N 1
ATOM 706 C CA . PHE A 1 92 ? 17.066 52.884 85.037 1.00 44.02 92 PHE A CA 1
ATOM 707 C C . PHE A 1 92 ? 18.595 52.939 84.976 1.00 43.66 92 PHE A C 1
ATOM 708 O O . PHE A 1 92 ? 19.259 52.848 85.998 1.00 44.65 92 PHE A O 1
ATOM 716 N N . ILE A 1 93 ? 19.150 53.096 83.780 1.00 46.43 93 ILE A N 1
ATOM 717 C CA . ILE A 1 93 ? 20.600 53.151 83.616 1.00 44.93 93 ILE A CA 1
ATOM 718 C C . ILE A 1 93 ? 21.183 54.387 84.312 1.00 47.02 93 ILE A C 1
ATOM 719 O O . ILE A 1 93 ? 22.199 54.308 85.010 1.00 46.61 93 ILE A O 1
ATOM 724 N N . LYS A 1 94 ? 20.539 55.531 84.117 1.00 45.97 94 LYS A N 1
ATOM 725 C CA . LYS A 1 94 ? 21.044 56.774 84.672 1.00 45.84 94 LYS A CA 1
ATOM 726 C C . LYS A 1 94 ? 21.029 56.781 86.206 1.00 47.99 94 LYS A C 1
ATOM 727 O O . LYS A 1 94 ? 21.888 57.398 86.838 1.00 49.79 94 LYS A O 1
ATOM 733 N N . LEU A 1 95 ? 20.056 56.099 86.804 1.00 46.79 95 LEU A N 1
ATOM 734 C CA . LEU A 1 95 ? 19.943 56.051 88.263 1.00 43.83 95 LEU A CA 1
ATOM 735 C C . LEU A 1 95 ? 20.792 54.958 88.937 1.00 43.32 95 LEU A C 1
ATOM 736 O O . LEU A 1 95 ? 21.079 55.042 90.120 1.00 49.23 95 LEU A O 1
ATOM 741 N N . THR A 1 96 ? 21.198 53.940 88.186 1.00 46.39 96 THR A N 1
ATOM 742 C CA . THR A 1 96 ? 21.858 52.771 88.761 1.00 41.62 96 THR A CA 1
ATOM 743 C C . THR A 1 96 ? 23.316 52.643 88.342 1.00 42.82 96 THR A C 1
ATOM 744 O O . THR A 1 96 ? 24.115 52.020 89.042 1.00 44.30 96 THR A O 1
ATOM 748 N N . ASN A 1 97 ? 23.633 53.160 87.161 1.00 44.70 97 ASN A N 1
ATOM 749 C CA . ASN A 1 97 ? 24.952 52.989 86.548 1.00 44.66 97 ASN A CA 1
ATOM 750 C C . ASN A 1 97 ? 25.329 51.502 86.304 1.00 45.32 97 ASN A C 1
ATOM 751 O O . ASN A 1 97 ? 26.497 51.112 86.433 1.00 42.25 97 ASN A O 1
ATOM 756 N N . ILE A 1 98 ? 24.343 50.680 85.923 1.00 46.55 98 ILE A N 1
ATOM 757 C CA . ILE A 1 98 ? 24.617 49.306 85.478 1.00 42.87 98 ILE A CA 1
ATOM 758 C C . ILE A 1 98 ? 25.535 49.310 84.268 1.00 44.25 98 ILE A C 1
ATOM 759 O O . ILE A 1 98 ? 25.571 50.292 83.520 1.00 41.97 98 ILE A O 1
ATOM 764 N N . SER A 1 99 ? 26.258 48.209 84.069 1.00 43.15 99 SER A N 1
ATOM 765 C CA . SER A 1 99 ? 27.217 48.099 82.963 1.00 46.26 99 SER A CA 1
ATOM 766 C C . SER A 1 99 ? 26.740 47.223 81.797 1.00 46.38 99 SER A C 1
ATOM 767 O O . SER A 1 99 ? 27.193 47.387 80.675 1.00 47.53 99 SER A O 1
ATOM 770 N N . ALA A 1 100 ? 25.816 46.307 82.055 1.00 43.17 100 ALA A N 1
ATOM 771 C CA . ALA A 1 100 ? 25.349 45.406 81.018 1.00 38.94 100 ALA A CA 1
ATOM 772 C C . ALA A 1 100 ? 23.925 44.938 81.268 1.00 38.67 100 ALA A C 1
ATOM 773 O O . ALA A 1 100 ? 23.462 44.881 82.400 1.00 41.81 100 ALA A O 1
ATOM 775 N N . ILE A 1 101 ? 23.238 44.612 80.186 1.00 38.94 101 ILE A N 1
ATOM 776 C CA . ILE A 1 101 ? 21.875 44.118 80.222 1.00 37.80 101 ILE A CA 1
ATOM 777 C C . ILE A 1 101 ? 21.851 42.802 79.449 1.00 39.37 101 ILE A C 1
ATOM 778 O O . ILE A 1 101 ? 22.351 42.750 78.330 1.00 39.29 101 ILE A O 1
ATOM 783 N N . VAL A 1 102 ? 21.307 41.739 80.038 1.00 35.61 102 VAL A N 1
ATOM 784 C CA . VAL A 1 102 ? 21.158 40.484 79.313 1.00 37.85 102 VAL A CA 1
ATOM 785 C C . VAL A 1 102 ? 19.671 40.222 79.083 1.00 39.54 102 VAL A C 1
ATOM 786 O O . VAL A 1 102 ? 18.888 40.301 80.018 1.00 38.45 102 VAL A O 1
ATOM 790 N N . GLY A 1 103 ? 19.286 39.923 77.840 1.00 35.66 103 GLY A N 1
ATOM 791 C CA . GLY A 1 103 ? 17.896 39.618 77.544 1.00 37.82 103 GLY A CA 1
ATOM 792 C C . GLY A 1 103 ? 17.668 38.964 76.189 1.00 38.72 103 GLY A C 1
ATOM 793 O O . GLY A 1 103 ? 18.570 38.327 75.642 1.00 38.29 103 GLY A O 1
ATOM 794 N N . LYS A 1 104 ? 16.467 39.144 75.646 1.00 39.50 104 LYS A N 1
ATOM 795 C CA . LYS A 1 104 ? 16.118 38.614 74.334 1.00 39.81 104 LYS A CA 1
ATOM 796 C C . LYS A 1 104 ? 15.394 39.645 73.474 1.00 40.45 104 LYS A C 1
ATOM 797 O O . LYS A 1 104 ? 14.618 40.447 73.985 1.00 35.25 104 LYS A O 1
ATOM 803 N N . GLY A 1 105 ? 15.667 39.619 72.164 1.00 45.65 105 GLY A N 1
ATOM 804 C CA . GLY A 1 105 ? 14.923 40.406 71.200 1.00 36.25 105 GLY A CA 1
ATOM 805 C C . GLY A 1 105 ? 15.437 41.808 70.970 1.00 41.77 105 GLY A C 1
ATOM 806 O O . GLY A 1 105 ? 15.029 42.472 70.016 1.00 44.76 105 GLY A O 1
ATOM 807 N N . GLY A 1 106 ? 16.294 42.286 71.860 1.00 38.92 106 GLY A N 1
ATOM 808 C CA . GLY A 1 106 ? 16.865 43.614 71.712 1.00 39.93 106 GLY A CA 1
ATOM 809 C C . GLY A 1 106 ? 15.967 44.709 72.249 1.00 43.46 106 GLY A C 1
ATOM 810 O O . GLY A 1 106 ? 14.843 44.441 72.704 1.00 38.81 106 GLY A O 1
ATOM 811 N N . MET A 1 107 ? 16.462 45.945 72.193 1.00 40.98 107 MET A N 1
ATOM 812 C CA . MET A 1 107 ? 15.735 47.096 72.725 1.00 44.62 107 MET A CA 1
ATOM 813 C C . MET A 1 107 ? 15.806 48.260 71.730 1.00 46.16 107 MET A C 1
ATOM 814 O O . MET A 1 107 ? 16.614 48.234 70.813 1.00 48.83 107 MET A O 1
ATOM 819 N N . LYS A 1 108 ? 15.005 49.298 71.942 1.00 44.17 108 LYS A N 1
ATOM 820 C CA . LYS A 1 108 ? 14.890 50.373 70.957 1.00 48.73 108 LYS A CA 1
ATOM 821 C C . LYS A 1 108 ? 16.227 51.066 70.655 1.00 48.05 108 LYS A C 1
ATOM 822 O O . LYS A 1 108 ? 17.108 51.155 71.516 1.00 46.62 108 LYS A O 1
ATOM 828 N N . LYS A 1 109 ? 16.366 51.519 69.407 1.00 47.34 109 LYS A N 1
ATOM 829 C CA . LYS A 1 109 ? 17.590 52.148 68.918 1.00 44.92 109 LYS A CA 1
ATOM 830 C C . LYS A 1 109 ? 17.931 53.440 69.663 1.00 44.66 109 LYS A C 1
ATOM 831 O O . LYS A 1 109 ? 19.098 53.826 69.764 1.00 44.42 109 LYS A O 1
ATOM 836 N N . GLU A 1 110 ? 16.915 54.089 70.217 1.00 44.74 110 GLU A N 1
ATOM 837 C CA . GLU A 1 110 ? 17.124 55.310 70.991 1.00 48.80 110 GLU A CA 1
ATOM 838 C C . GLU A 1 110 ? 18.015 55.122 72.246 1.00 49.22 110 GLU A C 1
ATOM 839 O O . GLU A 1 110 ? 18.567 56.095 72.765 1.00 51.14 110 GLU A O 1
ATOM 845 N N . LEU A 1 111 ? 18.192 53.889 72.718 1.00 46.22 111 LEU A N 1
ATOM 846 C CA . LEU A 1 111 ? 19.027 53.666 73.909 1.00 45.95 111 LEU A CA 1
ATOM 847 C C . LEU A 1 111 ? 20.516 53.607 73.557 1.00 48.68 111 LEU A C 1
ATOM 848 O O . LEU A 1 111 ? 21.370 53.576 74.446 1.00 48.60 111 LEU A O 1
ATOM 853 N N . LEU A 1 112 ? 20.823 53.550 72.263 1.00 46.58 112 LEU A N 1
ATOM 854 C CA . LEU A 1 112 ? 22.210 53.526 71.810 1.00 46.32 112 LEU A CA 1
ATOM 855 C C . LEU A 1 112 ? 22.976 54.739 72.334 1.00 49.97 112 LEU A C 1
ATOM 856 O O . LEU A 1 112 ? 24.150 54.619 72.713 1.00 53.15 112 LEU A O 1
ATOM 861 N N . LYS A 1 113 ? 22.328 55.905 72.335 1.00 50.61 113 LYS A N 1
ATOM 862 C CA . LYS A 1 113 ? 22.949 57.108 72.894 1.00 51.37 113 LYS A CA 1
ATOM 863 C C . LYS A 1 113 ? 23.303 56.889 74.370 1.00 52.82 113 LYS A C 1
ATOM 864 O O . LYS A 1 113 ? 24.426 57.182 74.795 1.00 54.34 113 LYS A O 1
ATOM 866 N N . THR A 1 114 ? 22.377 56.319 75.140 1.00 52.51 114 THR A N 1
ATOM 867 C CA . THR A 1 114 ? 22.652 56.054 76.563 1.00 53.94 114 THR A CA 1
ATOM 868 C C . THR A 1 114 ? 23.731 54.986 76.766 1.00 52.89 114 THR A C 1
ATOM 869 O O . THR A 1 114 ? 24.613 55.158 77.609 1.00 53.29 114 THR A O 1
ATOM 873 N N . PHE A 1 115 ? 23.675 53.906 75.982 1.00 49.41 115 PHE A N 1
ATOM 874 C CA . PHE A 1 115 ? 24.672 52.845 76.070 1.00 47.60 115 PHE A CA 1
ATOM 875 C C . PHE A 1 115 ? 26.059 53.398 75.796 1.00 50.08 115 PHE A C 1
ATOM 876 O O . PHE A 1 115 ? 27.044 52.973 76.399 1.00 51.24 115 PHE A O 1
ATOM 884 N N . GLU A 1 116 ? 26.132 54.324 74.846 1.00 54.06 116 GLU A N 1
ATOM 885 C CA . GLU A 1 116 ? 27.404 54.899 74.433 1.00 54.86 116 GLU A CA 1
ATOM 886 C C . GLU A 1 116 ? 27.946 55.868 75.475 1.00 57.30 116 GLU A C 1
ATOM 887 O O . GLU A 1 116 ? 29.123 55.814 75.832 1.00 56.09 116 GLU A O 1
ATOM 893 N N . ASP A 1 117 ? 27.061 56.735 75.969 1.00 57.57 117 ASP A N 1
ATOM 894 C CA . ASP A 1 117 ? 27.405 57.739 76.974 1.00 56.58 117 ASP A CA 1
ATOM 895 C C . ASP A 1 117 ? 27.765 57.124 78.319 1.00 54.61 117 ASP A C 1
ATOM 896 O O . ASP A 1 117 ? 28.682 57.587 78.990 1.00 57.79 117 ASP A O 1
ATOM 901 N N . TYR A 1 118 ? 27.033 56.095 78.721 1.00 52.23 118 TYR A N 1
ATOM 902 C CA . TYR A 1 118 ? 27.224 55.523 80.050 1.00 56.95 118 TYR A CA 1
ATOM 903 C C . TYR A 1 118 ? 28.096 54.262 80.060 1.00 55.30 118 TYR A C 1
ATOM 904 O O . TYR A 1 118 ? 28.528 53.807 81.124 1.00 55.98 118 TYR A O 1
ATOM 913 N N . GLY A 1 119 ? 28.366 53.708 78.883 1.00 52.23 119 GLY A N 1
ATOM 914 C CA . GLY A 1 119 ? 29.112 52.465 78.803 1.00 50.07 119 GLY A CA 1
ATOM 915 C C . GLY A 1 119 ? 28.279 51.258 79.212 1.00 50.51 119 GLY A C 1
ATOM 916 O O . GLY A 1 119 ? 28.501 50.652 80.262 1.00 51.38 119 GLY A O 1
ATOM 917 N N . VAL A 1 120 ? 27.290 50.920 78.391 1.00 51.26 120 VAL A N 1
ATOM 918 C CA . VAL A 1 120 ? 26.468 49.739 78.627 1.00 46.95 120 VAL A CA 1
ATOM 919 C C . VAL A 1 120 ? 26.461 48.901 77.350 1.00 49.77 120 VAL A C 1
ATOM 920 O O . VAL A 1 120 ? 26.501 49.429 76.227 1.00 44.99 120 VAL A O 1
ATOM 924 N N . VAL A 1 121 ? 26.428 47.588 77.527 1.00 47.65 121 VAL A N 1
ATOM 925 C CA . VAL A 1 121 ? 26.315 46.688 76.398 1.00 46.44 121 VAL A CA 1
ATOM 926 C C . VAL A 1 121 ? 25.081 45.826 76.596 1.00 46.75 121 VAL A C 1
ATOM 927 O O . VAL A 1 121 ? 24.794 45.398 77.724 1.00 47.96 121 VAL A O 1
ATOM 931 N N . TYR A 1 122 ? 24.334 45.607 75.518 1.00 39.21 122 TYR A N 1
ATOM 932 C CA . TYR A 1 122 ? 23.168 44.726 75.541 1.00 38.59 122 TYR A CA 1
ATOM 933 C C . TYR A 1 122 ? 23.536 43.363 74.954 1.00 43.09 122 TYR A C 1
ATOM 934 O O . TYR A 1 122 ? 23.998 43.267 73.813 1.00 42.21 122 TYR A O 1
ATOM 943 N N . LEU A 1 123 ? 23.325 42.311 75.738 1.00 38.98 123 LEU A N 1
ATOM 944 C CA . LEU A 1 123 ? 23.717 40.969 75.351 1.00 38.32 123 LEU A CA 1
ATOM 945 C C . LEU A 1 123 ? 22.514 40.071 75.156 1.00 40.80 123 LEU A C 1
ATOM 946 O O . LEU A 1 123 ? 21.694 39.927 76.055 1.00 40.62 123 LEU A O 1
ATOM 951 N N . ALA A 1 124 ? 22.393 39.482 73.971 1.00 45.03 124 ALA A N 1
ATOM 952 C CA . ALA A 1 124 ? 21.305 38.555 73.707 1.00 41.93 124 ALA A CA 1
ATOM 953 C C . ALA A 1 124 ? 21.646 37.165 74.266 1.00 42.27 124 ALA A C 1
ATOM 954 O O . ALA A 1 124 ? 22.721 36.630 74.000 1.00 46.34 124 ALA A O 1
ATOM 956 N N . ALA A 1 125 ? 20.738 36.608 75.064 1.00 37.05 125 ALA A N 1
ATOM 957 C CA . ALA A 1 125 ? 20.903 35.285 75.656 1.00 38.42 125 ALA A CA 1
ATOM 958 C C . ALA A 1 125 ? 20.072 34.282 74.867 1.00 39.28 125 ALA A C 1
ATOM 959 O O . ALA A 1 125 ? 19.074 34.664 74.257 1.00 38.71 125 ALA A O 1
ATOM 961 N N . PRO A 1 126 ? 20.458 32.993 74.895 1.00 40.55 126 PRO A N 1
ATOM 962 C CA . PRO A 1 126 ? 19.690 31.995 74.142 1.00 36.62 126 PRO A CA 1
ATOM 963 C C . PRO A 1 126 ? 18.254 31.861 74.639 1.00 39.01 126 PRO A C 1
ATOM 964 O O . PRO A 1 126 ? 18.011 31.728 75.852 1.00 34.06 126 PRO A O 1
ATOM 968 N N . GLY A 1 127 ? 17.310 31.864 73.702 1.00 32.75 127 GLY A N 1
ATOM 969 C CA . GLY A 1 127 ? 15.918 31.655 74.039 1.00 35.45 127 GLY A CA 1
ATOM 970 C C . GLY A 1 127 ? 15.603 30.178 73.932 1.00 41.77 127 GLY A C 1
ATOM 971 O O . GLY A 1 127 ? 16.433 29.395 73.462 1.00 40.12 127 GLY A O 1
ATOM 972 N N . GLY A 1 128 ? 14.425 29.788 74.408 1.00 39.54 128 GLY A N 1
ATOM 973 C CA . GLY A 1 128 ? 13.960 28.415 74.281 1.00 41.09 128 GLY A CA 1
ATOM 974 C C . GLY A 1 128 ? 14.724 27.347 75.057 1.00 44.00 128 GLY A C 1
ATOM 975 O O . GLY A 1 128 ? 14.591 26.154 74.772 1.00 48.65 128 GLY A O 1
ATOM 976 N N . CYS A 1 129 ? 15.487 27.743 76.069 1.00 38.20 129 CYS A N 1
ATOM 977 C CA . CYS A 1 129 ? 16.133 26.749 76.928 1.00 43.43 129 CYS A CA 1
ATOM 978 C C . CYS A 1 129 ? 16.266 27.239 78.380 1.00 41.57 129 CYS A C 1
ATOM 979 O O . CYS A 1 129 ? 17.347 27.245 78.963 1.00 42.15 129 CYS A O 1
ATOM 982 N N . ALA A 1 130 ? 15.142 27.675 78.935 1.00 38.94 130 ALA A N 1
ATOM 983 C CA . ALA A 1 130 ? 15.083 28.221 80.287 1.00 40.84 130 ALA A CA 1
ATOM 984 C C . ALA A 1 130 ? 15.598 27.239 81.337 1.00 38.55 130 ALA A C 1
ATOM 985 O O . ALA A 1 130 ? 16.381 27.629 82.185 1.00 39.69 130 ALA A O 1
ATOM 987 N N . ALA A 1 131 ? 15.177 25.973 81.263 1.00 37.39 131 ALA A N 1
ATOM 988 C CA . ALA A 1 131 ? 15.617 24.947 82.223 1.00 42.61 131 ALA A CA 1
ATOM 989 C C . ALA A 1 131 ? 17.115 24.656 82.121 1.00 44.86 131 ALA A C 1
ATOM 990 O O . ALA A 1 131 ? 17.798 24.466 83.127 1.00 48.86 131 ALA A O 1
ATOM 992 N N . LEU A 1 132 ? 17.622 24.650 80.901 1.00 42.23 132 LEU A N 1
ATOM 993 C CA . LEU A 1 132 ? 19.028 24.403 80.637 1.00 44.24 132 LEU A CA 1
ATOM 994 C C . LEU A 1 132 ? 19.951 25.474 81.182 1.00 40.35 132 LEU A C 1
ATOM 995 O O . LEU A 1 132 ? 21.054 25.176 81.633 1.00 45.55 132 LEU A O 1
ATOM 1000 N N . LEU A 1 133 ? 19.537 26.728 81.067 1.00 39.85 133 LEU A N 1
ATOM 1001 C CA . LEU A 1 133 ? 20.358 27.844 81.524 1.00 40.25 133 LEU A CA 1
ATOM 1002 C C . LEU A 1 133 ? 20.451 27.876 83.052 1.00 41.18 133 LEU A C 1
ATOM 1003 O O . LEU A 1 133 ? 21.388 28.439 83.613 1.00 40.38 133 LEU A O 1
ATOM 1008 N N . ALA A 1 134 ? 19.461 27.292 83.718 1.00 37.72 134 ALA A N 1
ATOM 1009 C CA . ALA A 1 134 ? 19.498 27.168 85.169 1.00 43.01 134 ALA A CA 1
ATOM 1010 C C . ALA A 1 134 ? 20.805 26.510 85.606 1.00 44.32 134 ALA A C 1
ATOM 1011 O O . ALA A 1 134 ? 21.315 26.820 86.670 1.00 45.37 134 ALA A O 1
ATOM 1013 N N . ASN A 1 135 ? 21.352 25.608 84.786 1.00 47.10 135 ASN A N 1
ATOM 1014 C CA . ASN A 1 135 ? 22.599 24.926 85.144 1.00 45.07 135 ASN A CA 1
ATOM 1015 C C . ASN A 1 135 ? 23.813 25.847 85.221 1.00 44.23 135 ASN A C 1
ATOM 1016 O O . ASN A 1 135 ? 24.793 25.533 85.881 1.00 48.07 135 ASN A O 1
ATOM 1021 N N . SER A 1 136 ? 23.757 26.970 84.523 1.00 42.17 136 SER A N 1
ATOM 1022 C CA . SER A 1 136 ? 24.806 27.970 84.617 1.00 44.10 136 SER A CA 1
ATOM 1023 C C . SER A 1 136 ? 24.756 28.727 85.943 1.00 46.70 136 SER A C 1
ATOM 1024 O O . SER A 1 136 ? 25.693 29.441 86.306 1.00 47.85 136 SER A O 1
ATOM 1027 N N . VAL A 1 137 ? 23.636 28.618 86.641 1.00 38.22 137 VAL A N 1
ATOM 1028 C CA . VAL A 1 137 ? 23.507 29.290 87.922 1.00 45.59 137 VAL A CA 1
ATOM 1029 C C . VAL A 1 137 ? 24.214 28.438 88.987 1.00 47.40 137 VAL A C 1
ATOM 1030 O O . VAL A 1 137 ? 23.731 27.366 89.378 1.00 45.87 137 VAL A O 1
ATOM 1034 N N . LYS A 1 138 ? 25.372 28.914 89.443 1.00 48.42 138 LYS A N 1
ATOM 1035 C CA . LYS A 1 138 ? 26.181 28.152 90.389 1.00 49.16 138 LYS A CA 1
ATOM 1036 C C . LYS A 1 138 ? 25.714 28.383 91.821 1.00 47.56 138 LYS A C 1
ATOM 1037 O O . LYS A 1 138 ? 25.812 27.487 92.652 1.00 52.42 138 LYS A O 1
ATOM 1039 N N . ARG A 1 139 ? 25.177 29.568 92.101 1.00 49.96 139 ARG A N 1
ATOM 1040 C CA . ARG A 1 139 ? 24.674 29.888 93.439 1.00 49.12 139 ARG A CA 1
ATOM 1041 C C . ARG A 1 139 ? 23.606 30.980 93.432 1.00 47.31 139 ARG A C 1
ATOM 1042 O O . ARG A 1 139 ? 23.778 32.013 92.787 1.00 47.07 139 ARG A O 1
ATOM 1050 N N . VAL A 1 140 ? 22.521 30.769 94.170 1.00 46.06 140 VAL A N 1
ATOM 1051 C CA . VAL A 1 140 ? 21.550 31.841 94.393 1.00 49.17 140 VAL A CA 1
ATOM 1052 C C . VAL A 1 140 ? 21.869 32.552 95.724 1.00 48.47 140 VAL A C 1
ATOM 1053 O O . VAL A 1 140 ? 21.565 32.043 96.793 1.00 45.68 140 VAL A O 1
ATOM 1057 N N . ASP A 1 141 ? 22.515 33.710 95.635 1.00 48.11 141 ASP A N 1
ATOM 1058 C CA . ASP A 1 141 ? 22.947 34.481 96.795 1.00 45.68 141 ASP A CA 1
ATOM 1059 C C . ASP A 1 141 ? 21.797 35.095 97.598 1.00 47.76 141 ASP A C 1
ATOM 1060 O O . ASP A 1 141 ? 21.822 35.082 98.828 1.00 51.72 141 ASP A O 1
ATOM 1065 N N . ASN A 1 142 ? 20.794 35.631 96.905 1.00 46.37 142 ASN A N 1
ATOM 1066 C CA . ASN A 1 142 ? 19.749 36.429 97.547 1.00 42.63 142 ASN A CA 1
ATOM 1067 C C . ASN A 1 142 ? 18.553 36.718 96.647 1.00 45.67 142 ASN A C 1
ATOM 1068 O O . ASN A 1 142 ? 18.673 36.761 95.429 1.00 44.12 142 ASN A O 1
ATOM 1073 N N . VAL A 1 143 ? 17.406 36.962 97.261 1.00 45.80 143 VAL A N 1
ATOM 1074 C CA . VAL A 1 143 ? 16.251 37.487 96.558 1.00 38.57 143 VAL A CA 1
ATOM 1075 C C . VAL A 1 143 ? 15.765 38.754 97.268 1.00 46.35 143 VAL A C 1
ATOM 1076 O O . VAL A 1 143 ? 15.860 38.865 98.504 1.00 45.50 143 VAL A O 1
ATOM 1080 N N . TYR A 1 144 ? 15.308 39.733 96.493 1.00 40.96 144 TYR A N 1
ATOM 1081 C CA . TYR A 1 144 ? 14.713 40.929 97.074 1.00 40.48 144 TYR A CA 1
ATOM 1082 C C . TYR A 1 144 ? 13.311 41.159 96.541 1.00 39.10 144 TYR A C 1
ATOM 1083 O O . TYR A 1 144 ? 12.981 40.709 95.456 1.00 43.60 144 TYR A O 1
ATOM 1092 N N . PHE A 1 145 ? 12.476 41.810 97.335 1.00 39.42 145 PHE A N 1
ATOM 1093 C CA . PHE A 1 145 ? 11.122 42.197 96.928 1.00 37.42 145 PHE A CA 1
ATOM 1094 C C . PHE A 1 145 ? 10.238 41.006 96.607 1.00 40.60 145 PHE A C 1
ATOM 1095 O O . PHE A 1 145 ? 9.240 41.151 95.896 1.00 41.44 145 PHE A O 1
ATOM 1103 N N . LEU A 1 146 ? 10.597 39.840 97.138 1.00 39.21 146 LEU A N 1
ATOM 1104 C CA . LEU A 1 146 ? 9.885 38.597 96.837 1.00 42.17 146 LEU A CA 1
ATOM 1105 C C . LEU A 1 146 ? 8.428 38.664 97.247 1.00 44.64 146 LEU A C 1
ATOM 1106 O O . LEU A 1 146 ? 7.530 38.241 96.516 1.00 44.85 146 LEU A O 1
ATOM 1111 N N . ASP A 1 147 ? 8.206 39.174 98.447 1.00 47.98 147 ASP A N 1
ATOM 1112 C CA . ASP A 1 147 ? 6.875 39.258 98.994 1.00 46.73 147 ASP A CA 1
ATOM 1113 C C . ASP A 1 147 ? 5.986 40.200 98.181 1.00 42.98 147 ASP A C 1
ATOM 1114 O O . ASP A 1 147 ? 4.832 39.889 97.906 1.00 49.19 147 ASP A O 1
ATOM 1119 N N . GLU A 1 148 ? 6.522 41.341 97.773 1.00 41.16 148 GLU A N 1
ATOM 1120 C CA . GLU A 1 148 ? 5.738 42.268 96.969 1.00 41.90 148 GLU A CA 1
ATOM 1121 C C . GLU A 1 148 ? 5.590 41.772 95.523 1.00 44.50 148 GLU A C 1
ATOM 1122 O O . GLU A 1 148 ? 4.487 41.756 94.985 1.00 48.32 148 GLU A O 1
ATOM 1128 N N . LEU A 1 149 ? 6.683 41.344 94.894 1.00 42.18 149 LEU A N 1
ATOM 1129 C CA . LEU A 1 149 ? 6.646 41.102 93.441 1.00 41.36 149 LEU A CA 1
ATOM 1130 C C . LEU A 1 149 ? 6.355 39.673 93.018 1.00 37.79 149 LEU A C 1
ATOM 1131 O O . LEU A 1 149 ? 5.924 39.452 91.886 1.00 43.29 149 LEU A O 1
ATOM 1136 N N . GLY A 1 150 ? 6.596 38.705 93.897 1.00 39.98 150 GLY A N 1
ATOM 1137 C CA . GLY A 1 150 ? 6.425 37.309 93.531 1.00 35.24 150 GLY A CA 1
ATOM 1138 C C . GLY A 1 150 ? 7.713 36.781 92.917 1.00 39.10 150 GLY A C 1
ATOM 1139 O O . GLY A 1 150 ? 8.580 37.564 92.514 1.00 39.91 150 GLY A O 1
ATOM 1140 N N . MET A 1 151 ? 7.849 35.460 92.855 1.00 38.16 151 MET A N 1
ATOM 1141 C CA . MET A 1 151 ? 9.124 34.838 92.494 1.00 36.22 151 MET A CA 1
ATOM 1142 C C . MET A 1 151 ? 9.742 35.308 91.174 1.00 36.75 151 MET A C 1
ATOM 1143 O O . MET A 1 151 ? 10.865 35.810 91.181 1.00 40.30 151 MET A O 1
ATOM 1148 N N . PRO A 1 152 ? 9.024 35.173 90.042 1.00 36.41 152 PRO A N 1
ATOM 1149 C CA . PRO A 1 152 ? 9.758 35.541 88.819 1.00 36.84 152 PRO A CA 1
ATOM 1150 C C . PRO A 1 152 ? 9.939 37.036 88.615 1.00 36.29 152 PRO A C 1
ATOM 1151 O O . PRO A 1 152 ? 10.848 37.417 87.881 1.00 37.76 152 PRO A O 1
ATOM 1155 N N . GLU A 1 153 ? 9.171 37.870 89.304 1.00 37.80 153 GLU A N 1
ATOM 1156 C CA . GLU A 1 153 ? 9.316 39.313 89.120 1.00 37.49 153 GLU A CA 1
ATOM 1157 C C . GLU A 1 153 ? 10.304 39.916 90.122 1.00 40.27 153 GLU A C 1
ATOM 1158 O O . GLU A 1 153 ? 10.816 41.020 89.906 1.00 40.43 153 GLU A O 1
ATOM 1164 N N . ALA A 1 154 ? 10.586 39.177 91.197 1.00 36.24 154 ALA A N 1
ATOM 1165 C CA . ALA A 1 154 ? 11.510 39.619 92.243 1.00 37.46 154 ALA A CA 1
ATOM 1166 C C . ALA A 1 154 ? 12.922 39.760 91.707 1.00 35.12 154 ALA A C 1
ATOM 1167 O O . ALA A 1 154 ? 13.260 39.169 90.689 1.00 38.87 154 ALA A O 1
ATOM 1169 N N . VAL A 1 155 ? 13.750 40.537 92.392 1.00 35.42 155 VAL A N 1
ATOM 1170 C CA . VAL A 1 155 ? 15.143 40.686 91.994 1.00 33.05 155 VAL A CA 1
ATOM 1171 C C . VAL A 1 155 ? 15.982 39.591 92.638 1.00 35.85 155 VAL A C 1
ATOM 1172 O O . VAL A 1 155 ? 16.157 39.584 93.860 1.00 40.08 155 VAL A O 1
ATOM 1176 N N . TRP A 1 156 ? 16.459 38.645 91.820 1.00 35.34 156 TRP A N 1
ATOM 1177 C CA . TRP A 1 156 ? 17.344 37.560 92.278 1.00 35.65 156 TRP A CA 1
ATOM 1178 C C . TRP A 1 156 ? 18.813 37.866 91.996 1.00 38.00 156 TRP A C 1
ATOM 1179 O O . TRP A 1 156 ? 19.185 38.212 90.861 1.00 41.77 156 TRP A O 1
ATOM 1190 N N . GLU A 1 157 ? 19.637 37.767 93.043 1.00 39.19 157 GLU A N 1
ATOM 1191 C CA . GLU A 1 157 ? 21.094 37.930 92.964 1.00 39.48 157 GLU A CA 1
ATOM 1192 C C . GLU A 1 157 ? 21.778 36.566 92.768 1.00 45.47 157 GLU A C 1
ATOM 1193 O O . GLU A 1 157 ? 21.595 35.645 93.568 1.00 45.74 157 GLU A O 1
ATOM 1199 N N . LEU A 1 158 ? 22.520 36.431 91.666 1.00 43.01 158 LEU A N 1
ATOM 1200 C CA . LEU A 1 158 ? 23.038 35.136 91.227 1.00 42.20 158 LEU A CA 1
ATOM 1201 C C . LEU A 1 158 ? 24.539 35.111 90.983 1.00 44.45 158 LEU A C 1
ATOM 1202 O O . LEU A 1 158 ? 25.119 36.100 90.523 1.00 43.56 158 LEU A O 1
ATOM 1207 N N . GLU A 1 159 ? 25.152 33.962 91.270 1.00 46.16 159 GLU A N 1
ATOM 1208 C CA . GLU A 1 159 ? 26.489 33.644 90.765 1.00 48.53 159 GLU A CA 1
ATOM 1209 C C . GLU A 1 159 ? 26.304 32.692 89.594 1.00 43.28 159 GLU A C 1
ATOM 1210 O O . GLU A 1 159 ? 25.726 31.611 89.742 1.00 42.69 159 GLU A O 1
ATOM 1216 N N . VAL A 1 160 ? 26.784 33.081 88.428 1.00 46.04 160 VAL A N 1
ATOM 1217 C CA . VAL A 1 160 ? 26.624 32.216 87.255 1.00 48.33 160 VAL A CA 1
ATOM 1218 C C . VAL A 1 160 ? 27.974 31.707 86.805 1.00 48.33 160 VAL A C 1
ATOM 1219 O O . VAL A 1 160 ? 28.988 32.409 86.911 1.00 49.57 160 VAL A O 1
ATOM 1223 N N . ASN A 1 161 ? 27.984 30.488 86.282 1.00 45.49 161 ASN A N 1
ATOM 1224 C CA . ASN A 1 161 ? 29.214 29.951 85.746 1.00 49.93 161 ASN A CA 1
ATOM 1225 C C . ASN A 1 161 ? 29.136 29.622 84.272 1.00 53.33 161 ASN A C 1
ATOM 1226 O O . ASN A 1 161 ? 28.213 28.930 83.823 1.00 50.73 161 ASN A O 1
ATOM 1231 N N . ASN A 1 162 ? 30.143 30.104 83.544 1.00 53.80 162 ASN A N 1
ATOM 1232 C CA . ASN A 1 162 ? 30.178 30.042 82.089 1.00 55.33 162 ASN A CA 1
ATOM 1233 C C . ASN A 1 162 ? 28.785 30.257 81.494 1.00 53.15 162 ASN A C 1
ATOM 1234 O O . ASN A 1 162 ? 28.252 29.399 80.790 1.00 54.44 162 ASN A O 1
ATOM 1239 N N . PHE A 1 163 ? 28.200 31.411 81.803 1.00 50.28 163 PHE A N 1
ATOM 1240 C CA . PHE A 1 163 ? 26.893 31.779 81.282 1.00 49.63 163 PHE A CA 1
ATOM 1241 C C . PHE A 1 163 ? 27.005 32.357 79.862 1.00 45.54 163 PHE A C 1
ATOM 1242 O O . PHE A 1 163 ? 27.632 33.393 79.627 1.00 41.74 163 PHE A O 1
ATOM 1250 N N . GLY A 1 164 ? 26.397 31.644 78.920 1.00 46.08 164 GLY A N 1
ATOM 1251 C CA . GLY A 1 164 ? 26.480 31.968 77.507 1.00 41.84 164 GLY A CA 1
ATOM 1252 C C . GLY A 1 164 ? 26.139 30.789 76.603 1.00 41.88 164 GLY A C 1
ATOM 1253 O O . GLY A 1 164 ? 25.669 29.752 77.067 1.00 37.62 164 GLY A O 1
ATOM 1254 N N . PRO A 1 165 ? 26.369 30.935 75.286 1.00 47.51 165 PRO A N 1
ATOM 1255 C CA . PRO A 1 165 ? 26.935 32.127 74.653 1.00 44.70 165 PRO A CA 1
ATOM 1256 C C . PRO A 1 165 ? 25.970 33.301 74.692 1.00 41.33 165 PRO A C 1
ATOM 1257 O O . PRO A 1 165 ? 24.771 33.127 74.501 1.00 43.53 165 PRO A O 1
ATOM 1261 N N . LEU A 1 166 ? 26.478 34.472 75.033 1.00 42.22 166 LEU A N 1
ATOM 1262 C CA . LEU A 1 166 ? 25.677 35.673 74.928 1.00 42.56 166 LEU A CA 1
ATOM 1263 C C . LEU A 1 166 ? 26.254 36.410 73.736 1.00 46.32 166 LEU A C 1
ATOM 1264 O O . LEU A 1 166 ? 27.472 36.462 73.568 1.00 49.81 166 LEU A O 1
ATOM 1269 N N . ILE A 1 167 ? 25.407 36.957 72.880 1.00 42.67 167 ILE A N 1
ATOM 1270 C CA . ILE A 1 167 ? 25.960 37.641 71.730 1.00 46.05 167 ILE A CA 1
ATOM 1271 C C . ILE A 1 167 ? 25.723 39.117 71.938 1.00 45.01 167 ILE A C 1
ATOM 1272 O O . ILE A 1 167 ? 24.642 39.518 72.361 1.00 44.69 167 ILE A O 1
ATOM 1277 N N . VAL A 1 168 ? 26.766 39.910 71.718 1.00 46.47 168 VAL A N 1
ATOM 1278 C CA . VAL A 1 168 ? 26.657 41.353 71.840 1.00 46.74 168 VAL A CA 1
ATOM 1279 C C . VAL A 1 168 ? 25.706 41.862 70.764 1.00 47.04 168 VAL A C 1
ATOM 1280 O O . VAL A 1 168 ? 26.069 41.908 69.592 1.00 51.23 168 VAL A O 1
ATOM 1284 N N . ALA A 1 169 ? 24.497 42.253 71.159 1.00 42.24 169 ALA A N 1
ATOM 1285 C CA . ALA A 1 169 ? 23.461 42.609 70.196 1.00 44.39 169 ALA A CA 1
ATOM 1286 C C . ALA A 1 169 ? 23.324 44.121 70.022 1.00 44.30 169 ALA A C 1
ATOM 1287 O O . ALA A 1 169 ? 22.817 44.597 69.010 1.00 45.05 169 ALA A O 1
ATOM 1289 N N . MET A 1 170 ? 23.731 44.865 71.041 1.00 46.29 170 MET A N 1
ATOM 1290 C CA . MET A 1 170 ? 23.787 46.327 71.000 1.00 46.45 170 MET A CA 1
ATOM 1291 C C . MET A 1 170 ? 25.017 46.712 71.798 1.00 45.04 170 MET A C 1
ATOM 1292 O O . MET A 1 170 ? 25.148 46.292 72.936 1.00 48.38 170 MET A O 1
ATOM 1297 N N . ASP A 1 171 ? 25.952 47.449 71.212 1.00 46.18 171 ASP A N 1
ATOM 1298 C CA . ASP A 1 171 ? 27.174 47.773 71.946 1.00 49.69 171 ASP A CA 1
ATOM 1299 C C . ASP A 1 171 ? 27.198 49.230 72.432 1.00 48.76 171 ASP A C 1
ATOM 1300 O O . ASP A 1 171 ? 26.198 49.950 72.346 1.00 48.41 171 ASP A O 1
ATOM 1305 N N . SER A 1 172 ? 28.332 49.654 72.972 1.00 46.48 172 SER A N 1
ATOM 1306 C CA . SER A 1 172 ? 28.456 51.017 73.466 1.00 49.45 172 SER A CA 1
ATOM 1307 C C . SER A 1 172 ? 29.066 51.942 72.411 1.00 55.86 172 SER A C 1
ATOM 1308 O O . SER A 1 172 ? 29.638 52.980 72.751 1.00 57.94 172 SER A O 1
ATOM 1311 N N . HIS A 1 173 ? 28.930 51.568 71.137 1.00 54.55 173 HIS A N 1
ATOM 1312 C CA . HIS A 1 173 ? 29.525 52.325 70.044 1.00 53.45 173 HIS A CA 1
ATOM 1313 C C . HIS A 1 173 ? 28.529 52.665 68.944 1.00 54.49 173 HIS A C 1
ATOM 1314 O O . HIS A 1 173 ? 28.927 52.931 67.814 1.00 59.19 173 HIS A O 1
ATOM 1321 N N . GLY A 1 174 ? 27.238 52.635 69.258 1.00 54.74 174 GLY A N 1
ATOM 1322 C CA . GLY A 1 174 ? 26.221 53.043 68.303 1.00 49.29 174 GLY A CA 1
ATOM 1323 C C . GLY A 1 174 ? 25.706 51.951 67.378 1.00 52.16 174 GLY A C 1
ATOM 1324 O O . GLY A 1 174 ? 24.945 52.217 66.442 1.00 52.21 174 GLY A O 1
ATOM 1325 N N . ASN A 1 175 ? 26.110 50.713 67.631 1.00 53.02 175 ASN A N 1
ATOM 1326 C CA . ASN A 1 175 ? 25.691 49.611 66.771 1.00 53.29 175 ASN A CA 1
ATOM 1327 C C . ASN A 1 175 ? 24.582 48.764 67.395 1.00 52.11 175 ASN A C 1
ATOM 1328 O O . ASN A 1 175 ? 24.566 48.514 68.604 1.00 50.73 175 ASN A O 1
ATOM 1333 N N . SER A 1 176 ? 23.670 48.306 66.551 1.00 47.96 176 SER A N 1
ATOM 1334 C CA . SER A 1 176 ? 22.633 47.374 66.957 1.00 45.86 176 SER A CA 1
ATOM 1335 C C . SER A 1 176 ? 22.425 46.373 65.836 1.00 50.10 176 SER A C 1
ATOM 1336 O O . SER A 1 176 ? 22.097 46.757 64.710 1.00 49.46 176 SER A O 1
ATOM 1339 N N . ILE A 1 177 ? 22.552 45.090 66.157 1.00 47.05 177 ILE A N 1
ATOM 1340 C CA . ILE A 1 177 ? 22.362 44.041 65.170 1.00 45.35 177 ILE A CA 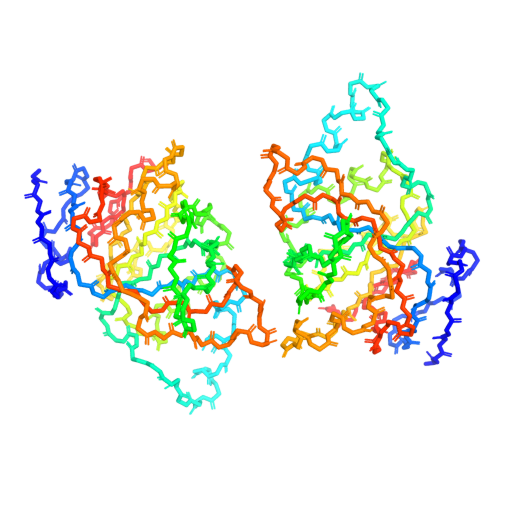1
ATOM 1341 C C . ILE A 1 177 ? 20.930 44.033 64.631 1.00 50.73 177 ILE A C 1
ATOM 1342 O O . ILE A 1 177 ? 20.655 43.401 63.602 1.00 47.01 177 ILE A O 1
ATOM 1347 N N . TYR A 1 178 ? 20.018 44.713 65.333 1.00 48.79 178 TYR A N 1
ATOM 1348 C CA . TYR A 1 178 ? 18.599 44.720 64.958 1.00 50.53 178 TYR A CA 1
ATOM 1349 C C . TYR A 1 178 ? 18.277 45.829 63.954 1.00 54.22 178 TYR A C 1
ATOM 1350 O O . TYR A 1 178 ? 17.142 45.937 63.480 1.00 59.25 178 TYR A O 1
ATOM 1359 N N . GLU A 1 179 ? 19.277 46.643 63.622 1.00 52.26 179 GLU A N 1
ATOM 1360 C CA . GLU A 1 179 ? 19.076 47.753 62.696 1.00 54.73 179 GLU A CA 1
ATOM 1361 C C . GLU A 1 179 ? 19.873 47.556 61.405 1.00 58.54 179 GLU A C 1
ATOM 1362 O O . GLU A 1 179 ? 20.988 47.034 61.433 1.00 59.91 179 GLU A O 1
ATOM 1368 N N . MET B 1 1 ? -26.067 41.035 81.050 1.00 41.86 1 MET B N 1
ATOM 1369 C CA . MET B 1 1 ? -26.497 39.640 81.045 1.00 46.28 1 MET B CA 1
ATOM 1370 C C . MET B 1 1 ? -25.381 38.715 81.551 1.00 45.12 1 MET B C 1
ATOM 1371 O O . MET B 1 1 ? -24.214 38.984 81.340 1.00 47.35 1 MET B O 1
ATOM 1375 N N . GLU B 1 2 ? -25.738 37.666 82.283 1.00 46.50 2 GLU B N 1
ATOM 1376 C CA . GLU B 1 2 ? -24.747 36.752 82.833 1.00 42.66 2 GLU B CA 1
ATOM 1377 C C . GLU B 1 2 ? -24.803 35.415 82.106 1.00 42.63 2 GLU B C 1
ATOM 1378 O O . GLU B 1 2 ? -25.890 34.942 81.777 1.00 44.32 2 GLU B O 1
ATOM 1384 N N . TYR B 1 3 ? -23.641 34.821 81.830 1.00 44.52 3 TYR B N 1
ATOM 1385 C CA . TYR B 1 3 ? -23.571 33.510 81.169 1.00 42.18 3 TYR B CA 1
ATOM 1386 C C . TYR B 1 3 ? -22.543 32.580 81.787 1.00 45.01 3 TYR B C 1
ATOM 1387 O O . TYR B 1 3 ? -21.563 33.018 82.398 1.00 46.47 3 TYR B O 1
ATOM 1396 N N . THR B 1 4 ? -22.748 31.289 81.576 1.00 44.59 4 THR B N 1
ATOM 1397 C CA . THR B 1 4 ? -21.761 30.283 81.941 1.00 42.94 4 THR B CA 1
ATOM 1398 C C . THR B 1 4 ? -21.509 29.429 80.710 1.00 53.14 4 THR B C 1
ATOM 1399 O O . THR B 1 4 ? -22.451 29.043 80.007 1.00 56.56 4 THR B O 1
ATOM 1403 N N . PHE B 1 5 ? -20.239 29.182 80.411 1.00 51.09 5 PHE B N 1
ATOM 1404 C CA . PHE B 1 5 ? -19.899 28.516 79.169 1.00 51.45 5 PHE B CA 1
ATOM 1405 C C . PHE B 1 5 ? -19.110 27.239 79.353 1.00 57.45 5 PHE B C 1
ATOM 1406 O O . PHE B 1 5 ? -18.272 27.119 80.246 1.00 55.24 5 PHE B O 1
ATOM 1414 N N . ASN B 1 6 ? -19.395 26.295 78.463 1.00 63.62 6 ASN B N 1
ATOM 1415 C CA . ASN B 1 6 ? -18.687 25.035 78.381 1.00 66.05 6 ASN B CA 1
ATOM 1416 C C . ASN B 1 6 ? -17.684 25.076 77.229 1.00 67.34 6 ASN B C 1
ATOM 1417 O O . ASN B 1 6 ? -16.499 25.355 77.427 1.00 69.72 6 ASN B O 1
ATOM 1422 N N . LYS B 1 7 ? -18.168 24.796 76.026 1.00 63.26 7 LYS B N 1
ATOM 1423 C CA . LYS B 1 7 ? -17.402 25.053 74.821 1.00 62.93 7 LYS B CA 1
ATOM 1424 C C . LYS B 1 7 ? -17.922 26.383 74.312 1.00 64.89 7 LYS B C 1
ATOM 1425 O O . LYS B 1 7 ? -19.095 26.492 73.958 1.00 67.75 7 LYS B O 1
ATOM 1427 N N . LEU B 1 8 ? -17.075 27.405 74.314 1.00 58.84 8 LEU B N 1
ATOM 1428 C CA . LEU B 1 8 ? -17.487 28.712 73.820 1.00 52.16 8 LEU B CA 1
ATOM 1429 C C . LEU B 1 8 ? -17.577 28.708 72.293 1.00 50.48 8 LEU B C 1
ATOM 1430 O O . LEU B 1 8 ? -16.552 28.688 71.611 1.00 51.01 8 LEU B O 1
ATOM 1435 N N . THR B 1 9 ? -18.794 28.697 71.754 1.00 50.30 9 THR B N 1
ATOM 1436 C CA . THR B 1 9 ? -18.959 28.686 70.295 1.00 48.70 9 THR B CA 1
ATOM 1437 C C . THR B 1 9 ? -18.848 30.084 69.707 1.00 47.35 9 THR B C 1
ATOM 1438 O O . THR B 1 9 ? -18.870 31.083 70.428 1.00 45.98 9 THR B O 1
ATOM 1442 N N . LYS B 1 10 ? -18.759 30.146 68.384 1.00 46.23 10 LYS B N 1
ATOM 1443 C CA . LYS B 1 10 ? -18.766 31.415 67.669 1.00 45.63 10 LYS B CA 1
ATOM 1444 C C . LYS B 1 10 ? -20.117 32.127 67.817 1.00 46.93 10 LYS B C 1
ATOM 1445 O O . LYS B 1 10 ? -20.181 33.361 67.800 1.00 46.80 10 LYS B O 1
ATOM 1451 N N . LYS B 1 11 ? -21.196 31.353 67.951 1.00 47.95 11 LYS B N 1
ATOM 1452 C CA . LYS B 1 11 ? -22.519 31.938 68.178 1.00 49.93 11 LYS B CA 1
ATOM 1453 C C . LYS B 1 11 ? -22.531 32.653 69.525 1.00 47.37 11 LYS B C 1
ATOM 1454 O O . LYS B 1 11 ? -23.018 33.782 69.641 1.00 47.30 11 LYS B O 1
ATOM 1456 N N . ASP B 1 12 ? -21.981 31.987 70.537 1.00 47.85 12 ASP B N 1
ATOM 1457 C CA . ASP B 1 12 ? -21.843 32.561 71.881 1.00 46.70 12 ASP B CA 1
ATOM 1458 C C . ASP B 1 12 ? -21.063 33.872 71.853 1.00 47.95 12 ASP B C 1
ATOM 1459 O O . ASP B 1 12 ? -21.484 34.877 72.439 1.00 45.53 12 ASP B O 1
ATOM 1464 N N . VAL B 1 13 ? -19.926 33.851 71.155 1.00 47.68 13 VAL B N 1
ATOM 1465 C CA . VAL B 1 13 ? -19.045 35.009 71.070 1.00 44.22 13 VAL B CA 1
ATOM 1466 C C . VAL B 1 13 ? -19.780 36.231 70.551 1.00 42.86 13 VAL B C 1
ATOM 1467 O O . VAL B 1 13 ? -19.698 37.312 71.142 1.00 42.81 13 VAL B O 1
ATOM 1471 N N . LYS B 1 14 ? -20.557 36.034 69.490 1.00 42.80 14 LYS B N 1
ATOM 1472 C CA . LYS B 1 14 ? -21.276 37.129 68.837 1.00 45.55 14 LYS B CA 1
ATOM 1473 C C . LYS B 1 14 ? -22.439 37.638 69.687 1.00 45.03 14 LYS B C 1
ATOM 1474 O O . LYS B 1 14 ? -22.807 38.823 69.631 1.00 41.48 14 LYS B O 1
ATOM 1480 N N . LYS B 1 15 ? -22.999 36.719 70.470 1.00 45.24 15 LYS B N 1
ATOM 1481 C CA . LYS B 1 15 ? -24.095 36.995 71.390 1.00 46.37 15 LYS B CA 1
ATOM 1482 C C . LYS B 1 15 ? -23.643 37.896 72.543 1.00 43.09 15 LYS B C 1
ATOM 1483 O O . LYS B 1 15 ? -24.438 38.659 73.089 1.00 43.51 15 LYS B O 1
ATOM 1486 N N . LEU B 1 16 ? -22.358 37.846 72.888 1.00 42.07 16 LEU B N 1
ATOM 1487 C CA . LEU B 1 16 ? -21.875 38.601 74.052 1.00 40.97 16 LEU B CA 1
ATOM 1488 C C . LEU B 1 16 ? -21.769 40.069 73.707 1.00 42.67 16 LEU B C 1
ATOM 1489 O O . LEU B 1 16 ? -21.347 40.445 72.611 1.00 49.57 16 LEU B O 1
ATOM 1494 N N . LYS B 1 17 ? -22.166 40.895 74.659 1.00 42.85 17 LYS B N 1
ATOM 1495 C CA . LYS B 1 17 ? -22.051 42.334 74.547 1.00 41.54 17 LYS B CA 1
ATOM 1496 C C . LYS B 1 17 ? -21.234 42.831 75.740 1.00 42.07 17 LYS B C 1
ATOM 1497 O O . LYS B 1 17 ? -21.227 42.216 76.809 1.00 45.32 17 LYS B O 1
ATOM 1499 N N . VAL B 1 18 ? -20.524 43.928 75.541 1.00 43.66 18 VAL B N 1
ATOM 1500 C CA . VAL B 1 18 ? -19.732 44.540 76.593 1.00 38.97 18 VAL B CA 1
ATOM 1501 C C . VAL B 1 18 ? -20.557 44.704 77.873 1.00 44.17 18 VAL B C 1
ATOM 1502 O O . VAL B 1 18 ? -21.733 45.056 77.818 1.00 42.74 18 VAL B O 1
ATOM 1506 N N . GLY B 1 19 ? -19.948 44.432 79.024 1.00 43.03 19 GLY B N 1
ATOM 1507 C CA . GLY B 1 19 ? -20.657 44.553 80.281 1.00 40.32 19 GLY B CA 1
ATOM 1508 C C . GLY B 1 19 ? -21.277 43.254 80.728 1.00 42.80 19 GLY B C 1
ATOM 1509 O O . GLY B 1 19 ? -21.700 43.148 81.870 1.00 41.61 19 GLY B O 1
ATOM 1510 N N . ASP B 1 20 ? -21.391 42.286 79.818 1.00 42.92 20 ASP B N 1
ATOM 1511 C CA . ASP B 1 20 ? -21.918 40.971 80.186 1.00 38.97 20 ASP B CA 1
ATOM 1512 C C . ASP B 1 20 ? -20.956 40.300 81.147 1.00 40.97 20 ASP B C 1
ATOM 1513 O O . ASP B 1 20 ? -19.749 40.504 81.047 1.00 39.95 20 ASP B O 1
ATOM 1518 N N . ILE B 1 21 ? -21.493 39.531 82.092 1.00 38.14 21 ILE B N 1
ATOM 1519 C CA . ILE B 1 21 ? -20.680 38.838 83.086 1.00 38.73 21 ILE B CA 1
ATOM 1520 C C . ILE B 1 21 ? -20.563 37.379 82.674 1.00 41.47 21 ILE B C 1
ATOM 1521 O O . ILE B 1 21 ? -21.546 36.776 82.218 1.00 42.36 21 ILE B O 1
ATOM 1526 N N . VAL B 1 22 ? -19.359 36.818 82.778 1.00 37.60 22 VAL B N 1
ATOM 1527 C CA . VAL B 1 22 ? -19.130 35.462 82.269 1.00 39.84 22 VAL B CA 1
ATOM 1528 C C . VAL B 1 22 ? -18.386 34.569 83.238 1.00 36.19 22 VAL B C 1
ATOM 1529 O O . VAL B 1 22 ? -17.428 34.986 83.869 1.00 40.00 22 VAL B O 1
ATOM 1533 N N . TYR B 1 23 ? -18.864 33.336 83.342 1.00 36.98 23 TYR B N 1
ATOM 1534 C CA . TYR B 1 23 ? -18.201 32.287 84.087 1.00 43.85 23 TYR B CA 1
ATOM 1535 C C . TYR B 1 23 ? -17.797 31.170 83.125 1.00 40.08 23 TYR B C 1
ATOM 1536 O O . TYR B 1 23 ? -18.570 30.829 82.231 1.00 40.84 23 TYR B O 1
ATOM 1545 N N . LEU B 1 24 ? -16.603 30.607 83.295 1.00 40.44 24 LEU B N 1
ATOM 1546 C CA . LEU B 1 24 ? -16.130 29.562 82.386 1.00 43.90 24 LEU B CA 1
ATOM 1547 C C . LEU B 1 24 ? -15.997 28.211 83.077 1.00 51.10 24 LEU B C 1
ATOM 1548 O O . LEU B 1 24 ? -15.468 28.116 84.189 1.00 51.32 24 LEU B O 1
ATOM 1553 N N . ASN B 1 25 ? -16.481 27.171 82.410 1.00 50.63 25 ASN B N 1
ATOM 1554 C CA . ASN B 1 25 ? -16.183 25.796 82.784 1.00 52.71 25 ASN B CA 1
ATOM 1555 C C . ASN B 1 25 ? -15.495 25.125 81.610 1.00 58.02 25 ASN B C 1
ATOM 1556 O O . ASN B 1 25 ? -15.784 25.422 80.444 1.00 56.77 25 ASN B O 1
ATOM 1561 N N . GLY B 1 26 ? -14.572 24.228 81.895 1.00 57.63 26 GLY B N 1
ATOM 1562 C CA . GLY B 1 26 ? -13.956 23.503 80.809 1.00 55.00 26 GLY B CA 1
ATOM 1563 C C . GLY B 1 26 ? -12.524 23.920 80.588 1.00 54.13 26 GLY B C 1
ATOM 1564 O O . GLY B 1 26 ? -11.806 24.274 81.526 1.00 52.80 26 GLY B O 1
ATOM 1565 N N . LYS B 1 27 ? -12.119 23.891 79.326 1.00 51.39 27 LYS B N 1
ATOM 1566 C CA . LYS B 1 27 ? -10.721 23.989 78.975 1.00 48.64 27 LYS B CA 1
ATOM 1567 C C . LYS B 1 27 ? -10.309 25.415 78.654 1.00 47.58 27 LYS B C 1
ATOM 1568 O O . LYS B 1 27 ? -10.991 26.103 77.896 1.00 45.82 27 LYS B O 1
ATOM 1574 N N . ILE B 1 28 ? -9.214 25.853 79.279 1.00 43.20 28 ILE B N 1
ATOM 1575 C CA . ILE B 1 28 ? -8.547 27.103 78.936 1.00 40.37 28 ILE B CA 1
ATOM 1576 C C . ILE B 1 28 ? -7.042 26.851 78.828 1.00 40.53 28 ILE B C 1
ATOM 1577 O O . ILE B 1 28 ? -6.539 25.873 79.369 1.00 38.19 28 ILE B O 1
ATOM 1582 N N . TYR B 1 29 ? -6.340 27.711 78.089 1.00 35.39 29 TYR B N 1
ATOM 1583 C CA . TYR B 1 29 ? -4.891 27.610 77.936 1.00 33.24 29 TYR B CA 1
ATOM 1584 C C . TYR B 1 29 ? -4.236 28.876 78.408 1.00 35.49 29 TYR B C 1
ATOM 1585 O O . TYR B 1 29 ? -4.730 29.961 78.109 1.00 36.49 29 TYR B O 1
ATOM 1594 N N . THR B 1 30 ? -3.127 28.767 79.138 1.00 35.65 30 THR B N 1
ATOM 1595 C CA . THR B 1 30 ? -2.373 29.969 79.475 1.00 36.66 30 THR B CA 1
ATOM 1596 C C . THR B 1 30 ? -1.378 30.265 78.359 1.00 37.11 30 THR B C 1
ATOM 1597 O O . THR B 1 30 ? -0.732 29.365 77.827 1.00 38.28 30 THR B O 1
ATOM 1601 N N . ALA B 1 31 ? -1.291 31.538 78.005 1.00 33.90 31 ALA B N 1
ATOM 1602 C CA . ALA B 1 31 ? -0.322 32.036 77.043 1.00 37.80 31 ALA B CA 1
ATOM 1603 C C . ALA B 1 31 ? -0.113 33.510 77.296 1.00 37.73 31 ALA B C 1
ATOM 1604 O O . ALA B 1 31 ? -1.053 34.302 77.170 1.00 35.89 31 ALA B O 1
ATOM 1606 N N . ARG B 1 32 ? 1.069 33.885 77.752 1.00 36.25 32 ARG B N 1
ATOM 1607 C CA . ARG B 1 32 ? 1.411 35.293 77.709 1.00 38.54 32 ARG B CA 1
ATOM 1608 C C . ARG B 1 32 ? 2.584 35.523 76.730 1.00 38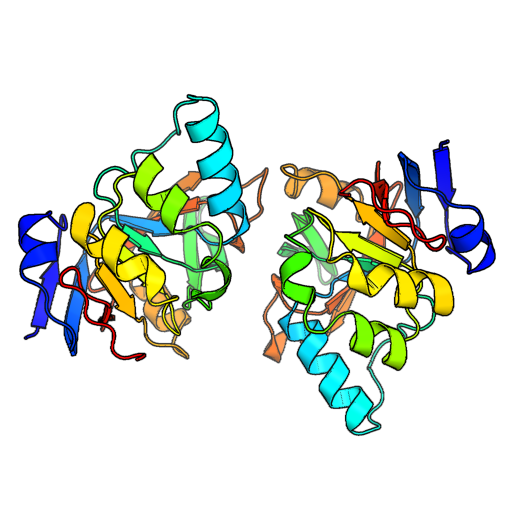.28 32 ARG B C 1
ATOM 1609 O O . ARG B 1 32 ? 2.592 34.978 75.632 1.00 36.22 32 ARG B O 1
ATOM 1617 N N . ASP B 1 33 ? 3.548 36.347 77.105 1.00 39.92 33 ASP B N 1
ATOM 1618 C CA . ASP B 1 33 ? 4.469 36.924 76.143 1.00 36.86 33 ASP B CA 1
ATOM 1619 C C . ASP B 1 33 ? 5.311 35.933 75.350 1.00 37.39 33 ASP B C 1
ATOM 1620 O O . ASP B 1 33 ? 5.329 35.964 74.118 1.00 36.90 33 ASP B O 1
ATOM 1625 N N . GLU B 1 34 ? 6.034 35.069 76.044 1.00 40.97 34 GLU B N 1
ATOM 1626 C CA . GLU B 1 34 ? 6.986 34.192 75.366 1.00 37.34 34 GLU B CA 1
ATOM 1627 C C . GLU B 1 34 ? 6.283 33.077 74.598 1.00 39.70 34 GLU B C 1
ATOM 1628 O O . GLU B 1 34 ? 6.789 32.602 73.582 1.00 40.83 34 GLU B O 1
ATOM 1634 N N . ALA B 1 35 ? 5.146 32.624 75.122 1.00 36.43 35 ALA B N 1
ATOM 1635 C CA . ALA B 1 35 ? 4.375 31.577 74.472 1.00 34.74 35 ALA B CA 1
ATOM 1636 C C . ALA B 1 35 ? 3.705 32.089 73.209 1.00 36.90 35 ALA B C 1
ATOM 1637 O O . ALA B 1 35 ? 3.576 31.351 72.234 1.00 39.26 35 ALA B O 1
ATOM 1639 N N . HIS B 1 36 ? 3.256 33.343 73.237 1.00 34.12 36 HIS B N 1
ATOM 1640 C CA . HIS B 1 36 ? 2.684 33.966 72.052 1.00 34.89 36 HIS B CA 1
ATOM 1641 C C . HIS B 1 36 ? 3.732 33.928 70.956 1.00 37.99 36 HIS B C 1
ATOM 1642 O O . HIS B 1 36 ? 3.471 33.437 69.860 1.00 40.47 36 HIS B O 1
ATOM 1649 N N . LEU B 1 37 ? 4.929 34.410 71.273 1.00 38.00 37 LEU B N 1
ATOM 1650 C CA . LEU B 1 37 ? 6.008 34.449 70.304 1.00 40.01 37 LEU B CA 1
ATOM 1651 C C . LEU B 1 37 ? 6.334 33.059 69.783 1.00 41.25 37 LEU B C 1
ATOM 1652 O O . LEU B 1 37 ? 6.410 32.858 68.576 1.00 41.84 37 LEU B O 1
ATOM 1657 N N . LYS B 1 38 ? 6.485 32.092 70.681 1.00 40.31 38 LYS B N 1
ATOM 1658 C CA . LYS B 1 38 ? 6.807 30.735 70.255 1.00 41.75 38 LYS B CA 1
ATOM 1659 C C . LYS B 1 38 ? 5.697 30.140 69.394 1.00 44.37 38 LYS B C 1
ATOM 1660 O O . LYS B 1 38 ? 5.980 29.457 68.428 1.00 49.75 38 LYS B O 1
ATOM 1666 N N . ILE B 1 39 ? 4.440 30.347 69.771 1.00 41.17 39 ILE B N 1
ATOM 1667 C CA . ILE B 1 39 ? 3.331 29.808 68.986 1.00 43.56 39 ILE B CA 1
ATOM 1668 C C . ILE B 1 39 ? 3.273 30.439 67.578 1.00 46.42 39 ILE B C 1
ATOM 1669 O O . ILE B 1 39 ? 3.030 29.759 66.576 1.00 40.74 39 ILE B O 1
ATOM 1674 N N . ILE B 1 40 ? 3.519 31.744 67.513 1.00 43.94 40 ILE B N 1
ATOM 1675 C CA . ILE B 1 40 ? 3.458 32.453 66.258 1.00 39.85 40 ILE B CA 1
ATOM 1676 C C . ILE B 1 40 ? 4.544 31.944 65.316 1.00 48.16 40 ILE B C 1
ATOM 1677 O O . ILE B 1 40 ? 4.260 31.671 64.155 1.00 48.93 40 ILE B O 1
ATOM 1682 N N . GLU B 1 41 ? 5.768 31.787 65.819 1.00 45.99 41 GLU B N 1
ATOM 1683 C CA . GLU B 1 41 ? 6.877 31.344 64.980 1.00 51.69 41 GLU B CA 1
ATOM 1684 C C . GLU B 1 41 ? 6.670 29.906 64.501 1.00 53.13 41 GLU B C 1
ATOM 1685 O O . GLU B 1 41 ? 6.970 29.601 63.353 1.00 53.05 41 GLU B O 1
ATOM 1688 N N . MET B 1 42 ? 6.158 29.021 65.355 1.00 53.16 42 MET B N 1
ATOM 1689 C CA . MET B 1 42 ? 5.910 27.650 64.908 1.00 55.42 42 MET B CA 1
ATOM 1690 C C . MET B 1 42 ? 4.879 27.611 63.784 1.00 56.25 42 MET B C 1
ATOM 1691 O O . MET B 1 42 ? 5.142 27.075 62.708 1.00 57.60 42 MET B O 1
ATOM 1696 N N . LEU B 1 43 ? 3.723 28.211 64.033 1.00 50.53 43 LEU B N 1
ATOM 1697 C CA . LEU B 1 43 ? 2.635 28.243 63.068 1.00 50.91 43 LEU B CA 1
ATOM 1698 C C . LEU B 1 43 ? 2.988 29.080 61.807 1.00 56.30 43 LEU B C 1
ATOM 1699 O O . LEU B 1 43 ? 2.464 28.822 60.714 1.00 49.53 43 LEU B O 1
ATOM 1704 N N . LYS B 1 44 ? 3.851 30.088 61.975 1.00 54.84 44 LYS B N 1
ATOM 1705 C CA . LYS B 1 44 ? 4.360 30.884 60.857 1.00 54.28 44 LYS B CA 1
ATOM 1706 C C . LYS B 1 44 ? 5.121 29.993 59.881 1.00 59.78 44 LYS B C 1
ATOM 1707 O O . LYS B 1 44 ? 4.975 30.112 58.665 1.00 56.17 44 LYS B O 1
ATOM 1713 N N . SER B 1 45 ? 5.915 29.084 60.447 1.00 58.73 45 SER B N 1
ATOM 1714 C CA . SER B 1 45 ? 6.759 28.171 59.685 1.00 60.40 45 SER B CA 1
ATOM 1715 C C . SER B 1 45 ? 6.006 26.890 59.333 1.00 62.94 45 SER B C 1
ATOM 1716 O O . SER B 1 45 ? 6.618 25.879 58.965 1.00 67.81 45 SER B O 1
ATOM 1719 N N . ASN B 1 46 ? 4.686 26.928 59.501 1.00 57.22 46 ASN B N 1
ATOM 1720 C CA . ASN B 1 46 ? 3.822 25.793 59.204 1.00 59.44 46 ASN B CA 1
ATOM 1721 C C . ASN B 1 46 ? 4.095 24.517 60.037 1.00 62.95 46 ASN B C 1
ATOM 1722 O O . ASN B 1 46 ? 3.767 23.408 59.595 1.00 61.87 46 ASN B O 1
ATOM 1727 N N . GLU B 1 47 ? 4.687 24.663 61.229 1.00 61.06 47 GLU B N 1
ATOM 1728 C CA . GLU B 1 47 ? 4.793 23.533 62.169 1.00 59.24 47 GLU B CA 1
ATOM 1729 C C . GLU B 1 47 ? 3.469 23.304 62.898 1.00 58.08 47 GLU B C 1
ATOM 1730 O O . GLU B 1 47 ? 2.738 24.261 63.163 1.00 60.40 47 GLU B O 1
ATOM 1736 N N . LYS B 1 48 ? 3.183 22.063 63.287 1.00 53.57 48 LYS B N 1
ATOM 1737 C CA . LYS B 1 48 ? 1.973 21.802 64.068 1.00 55.45 48 LYS B CA 1
ATOM 1738 C C . LYS B 1 48 ? 2.238 21.894 65.578 1.00 54.17 48 LYS B C 1
ATOM 1739 O O . LYS B 1 48 ? 3.296 21.489 66.079 1.00 53.70 48 LYS B O 1
ATOM 1742 N N . LEU B 1 49 ? 1.254 22.415 66.302 1.00 53.51 49 LEU B N 1
ATOM 1743 C CA . LEU B 1 49 ? 1.354 22.524 67.752 1.00 48.61 49 LEU B CA 1
ATOM 1744 C C . LEU B 1 49 ? 0.915 21.227 68.392 1.00 46.39 49 LEU B C 1
ATOM 1745 O O . LEU B 1 49 ? 0.088 20.511 67.828 1.00 46.01 49 LEU B O 1
ATOM 1750 N N . PRO B 1 50 ? 1.447 20.925 69.586 1.00 44.21 50 PRO B N 1
ATOM 1751 C CA . PRO B 1 50 ? 1.017 19.688 70.246 1.00 43.75 50 PRO B CA 1
ATOM 1752 C C . PRO B 1 50 ? -0.349 19.843 70.911 1.00 47.82 50 PRO B C 1
ATOM 1753 O O . PRO B 1 50 ? -0.752 18.975 71.694 1.00 47.57 50 PRO B O 1
ATOM 1757 N N . PHE B 1 51 ? -1.045 20.937 70.600 1.00 40.78 51 PHE B N 1
ATOM 1758 C CA . PHE B 1 51 ? -2.382 21.159 71.127 1.00 40.42 51 PHE B CA 1
ATOM 1759 C C . PHE B 1 51 ? -3.185 22.017 70.162 1.00 42.06 51 PHE B C 1
ATOM 1760 O O . PHE B 1 51 ? -2.618 22.737 69.348 1.00 45.30 51 PHE B O 1
ATOM 1768 N N . ASP B 1 52 ? -4.505 21.961 70.282 1.00 45.21 52 ASP B N 1
ATOM 1769 C CA . ASP B 1 52 ? -5.394 22.625 69.340 1.00 44.47 52 ASP B CA 1
ATOM 1770 C C . ASP B 1 52 ? -5.961 23.895 69.935 1.00 45.03 52 ASP B C 1
ATOM 1771 O O . ASP B 1 52 ? -6.720 23.852 70.916 1.00 45.10 52 ASP B O 1
ATOM 1776 N N . LEU B 1 53 ? -5.589 25.026 69.345 1.00 42.21 53 LEU B N 1
ATOM 1777 C CA . LEU B 1 53 ? -6.057 26.316 69.833 1.00 39.93 53 LEU B CA 1
ATOM 1778 C C . LEU B 1 53 ? -7.267 26.813 69.063 1.00 40.45 53 LEU B C 1
ATOM 1779 O O . LEU B 1 53 ? -7.766 27.897 69.331 1.00 40.88 53 LEU B O 1
ATOM 1784 N N . ASN B 1 54 ? -7.737 26.029 68.098 1.00 43.87 54 ASN B N 1
ATOM 1785 C CA . ASN B 1 54 ? -8.887 26.441 67.304 1.00 43.04 54 ASN B CA 1
ATOM 1786 C C . ASN B 1 54 ? -10.132 26.624 68.171 1.00 42.20 54 ASN B C 1
ATOM 1787 O O . ASN B 1 54 ? -10.548 25.697 68.864 1.00 44.42 54 ASN B O 1
ATOM 1792 N N . GLU B 1 55 ? -10.716 27.820 68.124 1.00 40.46 55 GLU B N 1
ATOM 1793 C CA . GLU B 1 55 ? -11.857 28.189 68.971 1.00 43.24 55 GLU B CA 1
ATOM 1794 C C . GLU B 1 55 ? -11.589 28.007 70.488 1.00 41.79 55 GLU B C 1
ATOM 1795 O O . GLU B 1 55 ? -12.514 27.819 71.286 1.00 40.88 55 GLU B O 1
ATOM 1801 N N . SER B 1 56 ? -10.322 28.092 70.883 1.00 39.25 56 SER B N 1
ATOM 1802 C CA . SER B 1 56 ? -9.953 27.940 72.279 1.00 38.36 56 SER B CA 1
ATOM 1803 C C . SER B 1 56 ? -9.991 29.264 73.022 1.00 38.44 56 SER B C 1
ATOM 1804 O O . SER B 1 56 ? -10.119 30.335 72.425 1.00 37.32 56 SER B O 1
ATOM 1807 N N . ILE B 1 57 ? -9.857 29.179 74.338 1.00 37.92 57 ILE B N 1
ATOM 1808 C CA . ILE B 1 57 ? -9.777 30.361 75.177 1.00 37.32 57 ILE B CA 1
ATOM 1809 C C . ILE B 1 57 ? -8.368 30.458 75.727 1.00 35.66 57 ILE B C 1
ATOM 1810 O O . ILE B 1 57 ? -7.860 29.498 76.296 1.00 36.60 57 ILE B O 1
ATOM 1815 N N . ILE B 1 58 ? -7.707 31.591 75.542 1.00 34.00 58 ILE B N 1
ATOM 1816 C CA . ILE B 1 58 ? -6.415 31.715 76.179 1.00 33.33 58 ILE B CA 1
ATOM 1817 C C . ILE B 1 58 ? -6.517 32.696 77.346 1.00 34.91 58 ILE B C 1
ATOM 1818 O O . ILE B 1 58 ? -7.374 33.586 77.373 1.00 36.89 58 ILE B O 1
ATOM 1823 N N . TYR B 1 59 ? -5.611 32.533 78.294 1.00 31.10 59 TYR B N 1
ATOM 1824 C CA . TYR B 1 59 ? -5.595 33.325 79.504 1.00 32.88 59 TYR B CA 1
ATOM 1825 C C . TYR B 1 59 ? -4.219 33.925 79.642 1.00 35.16 59 TYR B C 1
ATOM 1826 O O . TYR B 1 59 ? -3.235 33.199 79.867 1.00 34.20 59 TYR B O 1
ATOM 1835 N N . HIS B 1 60 ? -4.146 35.247 79.502 1.00 31.99 60 HIS B N 1
ATOM 1836 C CA . HIS B 1 60 ? -2.905 35.950 79.771 1.00 34.84 60 HIS B CA 1
ATOM 1837 C C . HIS B 1 60 ? -2.582 35.833 81.259 1.00 34.38 60 HIS B C 1
ATOM 1838 O O . HIS B 1 60 ? -3.029 36.660 82.048 1.00 35.74 60 HIS B O 1
ATOM 1845 N N . ALA B 1 61 ? -1.798 34.829 81.638 1.00 36.24 61 ALA B N 1
ATOM 1846 C CA . ALA B 1 61 ? -1.435 34.642 83.053 1.00 40.08 61 ALA B CA 1
ATOM 1847 C C . ALA B 1 61 ? -0.121 33.894 83.169 1.00 39.10 61 ALA B C 1
ATOM 1848 O O . ALA B 1 61 ? 0.306 33.238 82.228 1.00 42.66 61 ALA B O 1
ATOM 1850 N N . GLY B 1 62 ? 0.524 34.023 84.320 1.00 42.21 62 GLY B N 1
ATOM 1851 C CA . GLY B 1 62 ? 1.776 33.336 84.613 1.00 42.18 62 GLY B CA 1
ATOM 1852 C C . GLY B 1 62 ? 1.586 32.505 85.868 1.00 45.13 62 GLY B C 1
ATOM 1853 O O . GLY B 1 62 ? 1.923 32.937 86.979 1.00 44.77 62 GLY B O 1
ATOM 1854 N N . PRO B 1 63 ? 1.012 31.312 85.703 1.00 40.87 63 PRO B N 1
ATOM 1855 C CA . PRO B 1 63 ? 0.591 30.545 86.873 1.00 40.66 63 PRO B CA 1
ATOM 1856 C C . PRO B 1 63 ? 1.749 30.045 87.685 1.00 43.97 63 PRO B C 1
ATOM 1857 O O . PRO B 1 63 ? 2.823 29.803 87.143 1.00 41.87 63 PRO B O 1
ATOM 1861 N N . ILE B 1 64 ? 1.524 29.924 88.991 1.00 48.01 64 ILE B N 1
ATOM 1862 C CA . ILE B 1 64 ? 2.428 29.195 89.862 1.00 44.05 64 ILE B CA 1
ATOM 1863 C C . ILE B 1 64 ? 1.828 27.825 90.116 1.00 43.61 64 ILE B C 1
ATOM 1864 O O . ILE B 1 64 ? 0.671 27.712 90.513 1.00 44.74 64 ILE B O 1
ATOM 1868 N N . MET B 1 65 ? 2.611 26.789 89.836 1.00 45.86 65 MET B N 1
ATOM 1869 C CA . MET B 1 65 ? 2.174 25.408 90.016 1.00 46.95 65 MET B CA 1
ATOM 1870 C C . MET B 1 65 ? 3.100 24.671 90.986 1.00 49.30 65 MET B C 1
ATOM 1871 O O . MET B 1 65 ? 4.267 25.019 91.131 1.00 47.74 65 MET B O 1
ATOM 1876 N N . LYS B 1 66 ? 2.577 23.661 91.664 1.00 50.03 66 LYS B N 1
ATOM 1877 C CA . LYS B 1 66 ? 3.431 22.788 92.445 1.00 51.66 66 LYS B CA 1
ATOM 1878 C C . LYS B 1 66 ? 3.040 21.353 92.144 1.00 55.90 66 LYS B C 1
ATOM 1879 O O . LYS B 1 66 ? 1.876 21.078 91.826 1.00 56.37 66 LYS B O 1
ATOM 1884 N N . LYS B 1 67 ? 4.009 20.441 92.212 1.00 60.18 67 LYS B N 1
ATOM 1885 C CA . LYS B 1 67 ? 3.704 19.025 92.024 1.00 61.32 67 LYS B CA 1
ATOM 1886 C C . LYS B 1 67 ? 3.303 18.418 93.370 1.00 66.31 67 LYS B C 1
ATOM 1887 O O . LYS B 1 67 ? 4.040 18.522 94.352 1.00 67.68 67 LYS B O 1
ATOM 1893 N N . VAL B 1 68 ? 2.108 17.834 93.424 1.00 68.15 68 VAL B N 1
ATOM 1894 C CA . VAL B 1 68 ? 1.664 17.102 94.610 1.00 69.82 68 VAL B CA 1
ATOM 1895 C C . VAL B 1 68 ? 1.269 15.678 94.223 1.00 73.99 68 VAL B C 1
ATOM 1896 O O . VAL B 1 68 ? 0.295 15.488 93.490 1.00 74.27 68 VAL B O 1
ATOM 1899 N N . ASN B 1 69 ? 2.033 14.694 94.711 1.00 74.19 69 ASN B N 1
ATOM 1900 C CA . ASN B 1 69 ? 1.922 13.299 94.265 1.00 73.96 69 ASN B CA 1
ATOM 1901 C C . ASN B 1 69 ? 2.160 13.134 92.750 1.00 75.32 69 ASN B C 1
ATOM 1902 O O . ASN B 1 69 ? 1.342 12.540 92.034 1.00 73.79 69 ASN B O 1
ATOM 1904 N N . ASP B 1 70 ? 3.287 13.660 92.276 1.00 71.97 70 ASP B N 1
ATOM 1905 C CA . ASP B 1 70 ? 3.685 13.574 90.866 1.00 74.74 70 ASP B CA 1
ATOM 1906 C C . ASP B 1 70 ? 2.621 14.164 89.917 1.00 73.31 70 ASP B C 1
ATOM 1907 O O . ASP B 1 70 ? 2.540 13.801 88.739 1.00 77.60 70 ASP B O 1
ATOM 1910 N N . SER B 1 71 ? 1.804 15.074 90.440 1.00 72.68 71 SER B N 1
ATOM 1911 C CA . SER B 1 71 ? 0.790 15.746 89.636 1.00 70.33 71 SER B CA 1
ATOM 1912 C C . SER B 1 71 ? 0.735 17.250 89.963 1.00 65.10 71 SER B C 1
ATOM 1913 O O . SER B 1 71 ? 0.895 17.654 91.120 1.00 65.67 71 SER B O 1
ATOM 1916 N N . TRP B 1 72 ? 0.496 18.060 88.933 1.00 59.60 72 TRP B N 1
ATOM 1917 C CA . TRP B 1 72 ? 0.431 19.517 89.053 1.00 55.65 72 TRP B CA 1
ATOM 1918 C C . TRP B 1 72 ? -0.850 20.029 89.712 1.00 53.75 72 TRP B C 1
ATOM 1919 O O . TRP B 1 72 ? -1.957 19.657 89.307 1.00 49.72 72 TRP B O 1
ATOM 1930 N N . VAL B 1 73 ? -0.704 20.893 90.714 1.00 55.67 73 VAL B N 1
ATOM 1931 C CA . VAL B 1 73 ? -1.856 21.621 91.243 1.00 54.14 73 VAL B CA 1
ATOM 1932 C C . VAL B 1 73 ? -1.561 23.108 91.160 1.00 53.38 73 VAL B C 1
ATOM 1933 O O . VAL B 1 73 ? -0.418 23.533 91.365 1.00 53.62 73 VAL B O 1
ATOM 1937 N N . CYS B 1 74 ? -2.582 23.895 90.832 1.00 52.63 74 CYS B N 1
ATOM 1938 C CA . CYS B 1 74 ? -2.404 25.336 90.684 1.00 50.74 74 CYS B CA 1
ATOM 1939 C C . CYS B 1 74 ? -2.436 26.068 92.024 1.00 51.22 74 CYS B C 1
ATOM 1940 O O . CYS B 1 74 ? -3.420 26.029 92.761 1.00 57.05 74 CYS B O 1
ATOM 1943 N N . VAL B 1 75 ? -1.349 26.758 92.328 1.00 52.21 75 VAL B N 1
ATOM 1944 C CA . VAL B 1 75 ? -1.262 27.524 93.554 1.00 46.17 75 VAL B CA 1
ATOM 1945 C C . VAL B 1 75 ? -1.822 28.916 93.346 1.00 53.21 75 VAL B C 1
ATOM 1946 O O . VAL B 1 75 ? -2.632 29.388 94.135 1.00 50.39 75 VAL B O 1
ATOM 1950 N N . SER B 1 76 ? -1.417 29.556 92.249 1.00 52.18 76 SER B N 1
ATOM 1951 C CA . SER B 1 76 ? -1.799 30.939 91.994 1.00 49.18 76 SER B CA 1
ATOM 1952 C C . SER B 1 76 ? -1.824 31.262 90.479 1.00 49.73 76 SER B C 1
ATOM 1953 O O . SER B 1 76 ? -0.916 30.889 89.732 1.00 47.07 76 SER B O 1
ATOM 1956 N N . ILE B 1 77 ? -2.860 31.965 90.034 1.00 45.61 77 ILE B N 1
ATOM 1957 C CA . ILE B 1 77 ? -2.992 32.290 88.620 1.00 42.65 77 ILE B CA 1
ATOM 1958 C C . ILE B 1 77 ? -3.792 33.590 88.416 1.00 40.65 77 ILE B C 1
ATOM 1959 O O . ILE B 1 77 ? -4.915 33.588 87.918 1.00 39.92 77 ILE B O 1
ATOM 1964 N N . GLY B 1 78 ? -3.195 34.712 88.807 1.00 33.28 78 GLY B N 1
ATOM 1965 C CA . GLY B 1 78 ? -3.830 35.992 88.584 1.00 34.09 78 GLY B CA 1
ATOM 1966 C C . GLY B 1 78 ? -3.582 36.437 87.150 1.00 40.19 78 GLY B C 1
ATOM 1967 O O . GLY B 1 78 ? -2.666 35.934 86.489 1.00 37.41 78 GLY B O 1
ATOM 1968 N N . PRO B 1 79 ? -4.390 37.392 86.666 1.00 38.55 79 PRO B N 1
ATOM 1969 C CA . PRO B 1 79 ? -4.269 37.899 85.295 1.00 37.37 79 PRO B CA 1
ATOM 1970 C C . PRO B 1 79 ? -3.028 38.764 85.067 1.00 36.82 79 PRO B C 1
ATOM 1971 O O . PRO B 1 79 ? -2.591 39.484 85.950 1.00 37.40 79 PRO B O 1
ATOM 1975 N N . THR B 1 80 ? -2.486 38.684 83.855 1.00 39.94 80 THR B N 1
ATOM 1976 C CA . THR B 1 80 ? -1.327 39.467 83.453 1.00 36.91 80 THR B CA 1
ATOM 1977 C C . THR B 1 80 ? -1.846 40.642 82.633 1.00 37.38 80 THR B C 1
ATOM 1978 O O . THR B 1 80 ? -2.909 40.542 82.018 1.00 33.56 80 THR B O 1
ATOM 1982 N N . THR B 1 81 ? -1.110 41.750 82.655 1.00 36.82 81 THR B N 1
ATOM 1983 C CA . THR B 1 81 ? -1.472 42.948 81.910 1.00 37.66 81 THR B CA 1
ATOM 1984 C C . THR B 1 81 ? -1.462 42.616 80.402 1.00 39.56 81 THR B C 1
ATOM 1985 O O . THR B 1 81 ? -0.414 42.312 79.822 1.00 34.78 81 THR B O 1
ATOM 1989 N N . SER B 1 82 ? -2.642 42.642 79.790 1.00 37.21 82 SER B N 1
ATOM 1990 C CA . SER B 1 82 ? -2.819 42.143 78.440 1.00 32.66 82 SER B CA 1
ATOM 1991 C C . SER B 1 82 ? -2.155 43.012 77.374 1.00 37.46 82 SER B C 1
ATOM 1992 O O . SER B 1 82 ? -1.850 42.537 76.270 1.00 37.68 82 SER B O 1
ATOM 1995 N N . ALA B 1 83 ? -1.934 44.283 77.699 1.00 37.76 83 ALA B N 1
ATOM 1996 C CA . ALA B 1 83 ? -1.372 45.216 76.736 1.00 34.72 83 ALA B CA 1
ATOM 1997 C C . ALA B 1 83 ? 0.042 44.791 76.341 1.00 38.65 83 ALA B C 1
ATOM 1998 O O . ALA B 1 83 ? 0.522 45.129 75.252 1.00 38.14 83 ALA B O 1
ATOM 2000 N N . ARG B 1 84 ? 0.685 44.001 77.201 1.00 32.60 84 ARG B N 1
ATOM 2001 C CA . ARG B 1 84 ? 1.968 43.417 76.861 1.00 36.14 84 ARG B CA 1
ATOM 2002 C C . ARG B 1 84 ? 1.915 42.624 75.542 1.00 40.16 84 ARG B C 1
ATOM 2003 O O . ARG B 1 84 ? 2.932 42.470 74.868 1.00 37.30 84 ARG B O 1
ATOM 2011 N N . MET B 1 85 ? 0.730 42.133 75.187 1.00 35.96 85 MET B N 1
ATOM 2012 C CA . MET B 1 85 ? 0.559 41.299 74.007 1.00 35.34 85 MET B CA 1
ATOM 2013 C C . MET B 1 85 ? -0.014 42.067 72.800 1.00 37.78 85 MET B C 1
ATOM 2014 O O . MET B 1 85 ? -0.364 41.450 71.800 1.00 34.96 85 MET B O 1
ATOM 2019 N N . ASN B 1 86 ? -0.123 43.392 72.923 1.00 35.85 86 ASN B N 1
ATOM 2020 C CA . ASN B 1 86 ? -0.711 44.241 71.897 1.00 36.23 86 ASN B CA 1
ATOM 2021 C C . ASN B 1 86 ? -0.013 44.097 70.546 1.00 40.10 86 ASN B C 1
ATOM 2022 O O . ASN B 1 86 ? -0.662 44.132 69.514 1.00 43.91 86 ASN B O 1
ATOM 2027 N N . ASP B 1 87 ? 1.304 43.931 70.558 1.00 40.43 87 ASP B N 1
ATOM 2028 C CA . ASP B 1 87 ? 2.087 43.846 69.324 1.00 42.03 87 ASP B CA 1
ATOM 2029 C C . ASP B 1 87 ? 1.868 42.571 68.502 1.00 39.87 87 ASP B C 1
ATOM 2030 O O . ASP B 1 87 ? 2.026 42.584 67.284 1.00 41.94 87 ASP B O 1
ATOM 2035 N N . VAL B 1 88 ? 1.491 41.488 69.169 1.00 37.55 88 VAL B N 1
ATOM 2036 C CA . VAL B 1 88 ? 1.435 40.166 68.554 1.00 34.44 88 VAL B CA 1
ATOM 2037 C C . VAL B 1 88 ? 0.046 39.520 68.537 1.00 36.48 88 VAL B C 1
ATOM 2038 O O . VAL B 1 88 ? -0.138 38.462 67.931 1.00 39.66 88 VAL B O 1
ATOM 2042 N N . GLU B 1 89 ? -0.929 40.128 69.203 1.00 35.21 89 GLU B N 1
ATOM 2043 C CA . GLU B 1 89 ? -2.228 39.479 69.334 1.00 36.33 89 GLU B CA 1
ATOM 2044 C C . GLU B 1 89 ? -2.971 39.354 68.004 1.00 35.47 89 GLU B C 1
ATOM 2045 O O . GLU B 1 89 ? -3.605 38.331 67.754 1.00 38.54 89 GLU B O 1
ATOM 2051 N N . GLU B 1 90 ? -2.902 40.380 67.160 1.00 34.83 90 GLU B N 1
ATOM 2052 C CA . GLU B 1 90 ? -3.552 40.299 65.842 1.00 35.07 90 GLU B CA 1
ATOM 2053 C C . GLU B 1 90 ? -3.067 39.092 65.049 1.00 36.52 90 GLU B C 1
ATOM 2054 O O . GLU B 1 90 ? -3.867 38.313 64.520 1.00 37.26 90 GLU B O 1
ATOM 2060 N N . GLU B 1 91 ? -1.751 38.962 64.940 1.00 36.52 91 GLU B N 1
ATOM 2061 C CA . GLU B 1 91 ? -1.150 37.825 64.259 1.00 35.45 91 GLU B CA 1
ATOM 2062 C C . GLU B 1 91 ? -1.490 36.504 64.935 1.00 35.57 91 GLU B C 1
ATOM 2063 O O . GLU B 1 91 ? -1.709 35.495 64.257 1.00 38.63 91 GLU B O 1
ATOM 2069 N N . PHE B 1 92 ? -1.472 36.502 66.270 1.00 36.26 92 PHE B N 1
ATOM 2070 C CA . PHE B 1 92 ? -1.802 35.314 67.056 1.00 34.54 92 PHE B CA 1
ATOM 2071 C C . PHE B 1 92 ? -3.184 34.773 66.700 1.00 33.36 92 PHE B C 1
ATOM 2072 O O . PHE B 1 92 ? -3.365 33.577 66.501 1.00 32.45 92 PHE B O 1
ATOM 2080 N N . ILE B 1 93 ? -4.152 35.677 66.631 1.00 31.47 93 ILE B N 1
ATOM 2081 C CA . ILE B 1 93 ? -5.526 35.324 66.332 1.00 31.00 93 ILE B CA 1
ATOM 2082 C C . ILE B 1 93 ? -5.659 34.756 64.913 1.00 35.54 93 ILE B C 1
ATOM 2083 O O . ILE B 1 93 ? -6.281 33.703 64.729 1.00 33.39 93 ILE B O 1
ATOM 2088 N N . LYS B 1 94 ? -5.027 35.426 63.937 1.00 34.23 94 LYS B N 1
ATOM 2089 C CA . LYS B 1 94 ? -5.088 35.037 62.523 1.00 34.50 94 LYS B CA 1
ATOM 2090 C C . LYS B 1 94 ? -4.469 33.664 62.317 1.00 37.03 94 LYS B C 1
ATOM 2091 O O . LYS B 1 94 ? -4.911 32.901 61.461 1.00 38.30 94 LYS B O 1
ATOM 2097 N N . LEU B 1 95 ? -3.465 33.334 63.125 1.00 37.60 95 LEU B N 1
ATOM 2098 C CA . LEU B 1 95 ? -2.831 32.015 63.040 1.00 34.38 95 LEU B CA 1
ATOM 2099 C C . LEU B 1 95 ? -3.571 30.921 63.819 1.00 37.34 95 LEU B C 1
ATOM 2100 O O . LEU B 1 95 ? -3.404 29.746 63.519 1.00 39.98 95 LEU B O 1
ATOM 2105 N N . THR B 1 96 ? -4.397 31.285 64.803 1.00 36.90 96 THR B N 1
ATOM 2106 C CA . THR B 1 96 ? -4.999 30.268 65.672 1.00 35.63 96 THR B CA 1
ATOM 2107 C C . THR B 1 96 ? -6.524 30.132 65.561 1.00 38.18 96 THR B C 1
ATOM 2108 O O . THR B 1 96 ? -7.055 29.032 65.749 1.00 38.61 96 THR B O 1
ATOM 2112 N N . ASN B 1 97 ? -7.217 31.239 65.276 1.00 34.71 97 ASN B N 1
ATOM 2113 C CA . ASN B 1 97 ? -8.690 31.292 65.374 1.00 35.67 97 ASN B CA 1
ATOM 2114 C C . ASN B 1 97 ? -9.187 30.951 66.802 1.00 37.63 97 ASN B C 1
ATOM 2115 O O . ASN B 1 97 ? -10.175 30.234 66.988 1.00 37.12 97 ASN B O 1
ATOM 2120 N N . ILE B 1 98 ? -8.474 31.439 67.816 1.00 39.53 98 ILE B N 1
ATOM 2121 C CA . ILE B 1 98 ? -8.980 31.372 69.183 1.00 36.63 98 ILE B CA 1
ATOM 2122 C C . ILE B 1 98 ? -10.308 32.138 69.262 1.00 33.65 98 ILE B C 1
ATOM 2123 O O . ILE B 1 98 ? -10.576 32.980 68.423 1.00 36.97 98 ILE B O 1
ATOM 2128 N N . SER B 1 99 ? -11.138 31.831 70.254 1.00 36.76 99 SER B N 1
ATOM 2129 C CA . SER B 1 99 ? -12.430 32.496 70.435 1.00 37.29 99 SER B CA 1
ATOM 2130 C C . SER B 1 99 ? -12.438 33.509 71.589 1.00 40.05 99 SER B C 1
ATOM 2131 O O . SER B 1 99 ? -13.302 34.380 71.644 1.00 41.24 99 SER B O 1
ATOM 2134 N N . ALA B 1 100 ? -11.522 33.389 72.542 1.00 34.34 100 ALA B N 1
ATOM 2135 C CA . ALA B 1 100 ? -11.545 34.350 73.635 1.00 37.75 100 ALA B CA 1
ATOM 2136 C C . ALA B 1 100 ? -10.192 34.546 74.281 1.00 35.70 100 ALA B C 1
ATOM 2137 O O . ALA B 1 100 ? -9.349 33.641 74.299 1.00 32.94 100 ALA B O 1
ATOM 2139 N N . ILE B 1 101 ? -10.028 35.740 74.839 1.00 31.91 101 ILE B N 1
ATOM 2140 C CA . ILE B 1 101 ? -8.826 36.138 75.545 1.00 35.69 101 ILE B CA 1
ATOM 2141 C C . ILE B 1 101 ? -9.202 36.583 76.942 1.00 36.39 101 ILE B C 1
ATOM 2142 O O . ILE B 1 101 ? -10.071 37.444 77.110 1.00 36.86 101 ILE B O 1
ATOM 2147 N N . VAL B 1 102 ? -8.560 36.011 77.949 1.00 33.52 102 VAL B N 1
ATOM 2148 C CA . VAL B 1 102 ? -8.782 36.493 79.309 1.00 34.35 102 VAL B CA 1
ATOM 2149 C C . VAL B 1 102 ? -7.514 37.154 79.861 1.00 33.36 102 VAL B C 1
ATOM 2150 O O . VAL B 1 102 ? -6.424 36.607 79.745 1.00 36.52 102 VAL B O 1
ATOM 2154 N N . GLY B 1 103 ? -7.647 38.348 80.418 1.00 32.20 103 GLY B N 1
ATOM 2155 C CA . GLY B 1 103 ? -6.513 39.025 81.020 1.00 32.07 103 GLY B CA 1
ATOM 2156 C C . GLY B 1 103 ? -6.954 40.206 81.851 1.00 34.35 103 GLY B C 1
ATOM 2157 O O . GLY B 1 103 ? -8.073 40.238 82.348 1.00 38.33 103 GLY B O 1
ATOM 2158 N N . LYS B 1 104 ? -6.083 41.187 82.022 1.00 34.60 104 LYS B N 1
ATOM 2159 C CA . LYS B 1 104 ? -6.491 42.391 82.733 1.00 35.30 104 LYS B CA 1
ATOM 2160 C C . LYS B 1 104 ? -5.986 43.660 82.042 1.00 35.80 104 LYS B C 1
ATOM 2161 O O . LYS B 1 104 ? -4.936 43.668 81.391 1.00 33.90 104 LYS B O 1
ATOM 2167 N N . GLY B 1 105 ? -6.763 44.725 82.168 1.00 34.22 105 GLY B N 1
ATOM 2168 C CA . GLY B 1 105 ? -6.351 46.022 81.672 1.00 38.41 105 GLY B CA 1
ATOM 2169 C C . GLY B 1 105 ? -6.763 46.304 80.235 1.00 39.20 105 GLY B C 1
ATOM 2170 O O . GLY B 1 105 ? -6.770 47.463 79.827 1.00 40.91 105 GLY B O 1
ATOM 2171 N N . GLY B 1 106 ? -7.135 45.264 79.485 1.00 37.97 106 GLY B N 1
ATOM 2172 C CA . GLY B 1 106 ? -7.608 45.434 78.116 1.00 36.87 106 GLY B CA 1
ATOM 2173 C C . GLY B 1 106 ? -6.504 45.494 77.084 1.00 37.01 106 GLY B C 1
ATOM 2174 O O . GLY B 1 106 ? -5.343 45.376 77.432 1.00 38.09 106 GLY B O 1
ATOM 2175 N N . MET B 1 107 ? -6.875 45.634 75.812 1.00 38.13 107 MET B N 1
ATOM 2176 C CA . MET B 1 107 ? -5.923 45.686 74.705 1.00 39.39 107 MET B CA 1
ATOM 2177 C C . MET B 1 107 ? -6.262 46.826 73.734 1.00 44.03 107 MET B C 1
ATOM 2178 O O . MET B 1 107 ? -7.331 47.435 73.823 1.00 40.49 107 MET B O 1
ATOM 2183 N N . LYS B 1 108 ? -5.340 47.124 72.826 1.00 37.81 108 LYS B N 1
ATOM 2184 C CA . LYS B 1 108 ? -5.502 48.274 71.947 1.00 40.95 108 LYS B CA 1
ATOM 2185 C C . LYS B 1 108 ? -6.746 48.135 71.075 1.00 44.13 108 LYS B C 1
ATOM 2186 O O . LYS B 1 108 ? -7.110 47.032 70.635 1.00 43.23 108 LYS B O 1
ATOM 2192 N N . LYS B 1 109 ? -7.380 49.269 70.807 1.00 45.53 109 LYS B N 1
ATOM 2193 C CA . LYS B 1 109 ? -8.624 49.299 70.052 1.00 42.30 109 LYS B CA 1
ATOM 2194 C C . LYS B 1 109 ? -8.475 48.755 68.625 1.00 40.21 109 LYS B C 1
ATOM 2195 O O . LYS B 1 109 ? -9.445 48.297 68.029 1.00 43.04 109 LYS B O 1
ATOM 2201 N N . GLU B 1 110 ? -7.267 48.790 68.080 1.00 40.55 110 GLU B N 1
ATOM 2202 C CA . GLU B 1 110 ? -7.035 48.289 66.713 1.00 41.60 110 GLU B CA 1
ATOM 2203 C C . GLU B 1 110 ? -7.339 46.810 66.565 1.00 39.54 110 GLU B C 1
ATOM 2204 O O . GLU B 1 110 ? -7.462 46.306 65.452 1.00 43.44 110 GLU B O 1
ATOM 2210 N N . LEU B 1 111 ? -7.429 46.103 67.682 1.00 38.70 111 LEU B N 1
ATOM 2211 C CA . LEU B 1 111 ? -7.699 44.677 67.633 1.00 38.44 111 LEU B CA 1
ATOM 2212 C C . LEU B 1 111 ? -9.189 44.380 67.492 1.00 38.05 111 LEU B C 1
ATOM 2213 O O . LEU B 1 111 ? -9.571 43.252 67.160 1.00 41.58 111 LEU B O 1
ATOM 2218 N N . LEU B 1 112 ? -10.028 45.387 67.699 1.00 36.60 112 LEU B N 1
ATOM 2219 C CA . LEU B 1 112 ? -11.471 45.186 67.595 1.00 38.69 112 LEU B CA 1
ATOM 2220 C C . LEU B 1 112 ? -11.870 44.633 66.208 1.00 42.25 112 LEU B C 1
ATOM 2221 O O . LEU B 1 112 ? -12.667 43.685 66.124 1.00 41.30 112 LEU B O 1
ATOM 2226 N N . LYS B 1 113 ? -11.277 45.176 65.137 1.00 37.72 113 LYS B N 1
ATOM 2227 C CA . LYS B 1 113 ? -11.562 44.701 63.780 1.00 40.13 113 LYS B CA 1
ATOM 2228 C C . LYS B 1 113 ? -11.253 43.215 63.667 1.00 38.95 113 LYS B C 1
ATOM 2229 O O . LYS B 1 113 ? -12.004 42.467 63.035 1.00 37.97 113 LYS B O 1
ATOM 2235 N N . THR B 1 114 ? -10.136 42.794 64.252 1.00 37.05 114 THR B N 1
ATOM 2236 C CA . THR B 1 114 ? -9.778 41.387 64.270 1.00 32.40 114 THR B CA 1
ATOM 2237 C C . THR B 1 114 ? -10.723 40.591 65.183 1.00 39.13 114 THR B C 1
ATOM 2238 O O . THR B 1 114 ? -11.097 39.464 64.855 1.00 36.81 114 THR B O 1
ATOM 2242 N N . PHE B 1 115 ? -11.083 41.145 66.348 1.00 41.00 115 PHE B N 1
ATOM 2243 C CA . PHE B 1 115 ? -12.043 40.453 67.215 1.00 39.27 115 PHE B CA 1
ATOM 2244 C C . PHE B 1 115 ? -13.340 40.257 66.428 1.00 39.67 115 PHE B C 1
ATOM 2245 O O . PHE B 1 115 ? -13.951 39.192 66.470 1.00 37.35 115 PHE B O 1
ATOM 2253 N N . GLU B 1 116 ? -13.722 41.284 65.673 1.00 38.78 116 GLU B N 1
ATOM 2254 C CA . GLU B 1 116 ? -14.976 41.264 64.935 1.00 40.24 116 GLU B CA 1
ATOM 2255 C C . GLU B 1 116 ? -14.948 40.316 63.733 1.00 40.42 116 GLU B C 1
ATOM 2256 O O . GLU B 1 116 ? -15.913 39.589 63.510 1.00 42.21 116 GLU B O 1
ATOM 2262 N N . ASP B 1 117 ? -13.866 40.311 62.959 1.00 39.21 117 ASP B N 1
ATOM 2263 C CA . ASP B 1 117 ? -13.786 39.382 61.827 1.00 38.18 117 ASP B CA 1
ATOM 2264 C C . ASP B 1 117 ? -13.674 37.932 62.263 1.00 35.50 117 ASP B C 1
ATOM 2265 O O . ASP B 1 117 ? -14.331 37.066 61.695 1.00 36.35 117 ASP B O 1
ATOM 2270 N N . TYR B 1 118 ? -12.876 37.658 63.292 1.00 33.98 118 TYR B N 1
ATOM 2271 C CA . TYR B 1 118 ? -12.580 36.267 63.639 1.00 33.20 118 TYR B CA 1
ATOM 2272 C C . TYR B 1 118 ? -13.479 35.694 64.717 1.00 36.03 118 TYR B C 1
ATOM 2273 O O . TYR B 1 118 ? -13.476 34.482 64.949 1.00 35.15 118 TYR B O 1
ATOM 2282 N N . GLY B 1 119 ? -14.263 36.559 65.352 1.00 36.11 119 GLY B N 1
ATOM 2283 C CA . GLY B 1 119 ? -15.130 36.149 66.442 1.00 39.42 119 GLY B CA 1
ATOM 2284 C C . GLY B 1 119 ? -14.333 35.887 67.706 1.00 37.73 119 GLY B C 1
ATOM 2285 O O . GLY B 1 119 ? -14.200 34.747 68.132 1.00 38.27 119 GLY B O 1
ATOM 2286 N N . VAL B 1 120 ? -13.781 36.949 68.283 1.00 37.22 120 VAL B N 1
ATOM 2287 C CA . VAL B 1 120 ? -13.036 36.865 69.536 1.00 34.94 120 VAL B CA 1
ATOM 2288 C C . VAL B 1 120 ? -13.619 37.886 70.498 1.00 37.65 120 VAL B C 1
ATOM 2289 O O . VAL B 1 120 ? -14.066 38.958 70.082 1.00 37.81 120 VAL B O 1
ATOM 2293 N N . VAL B 1 121 ? -13.646 37.546 71.779 1.00 33.96 121 VAL B N 1
ATOM 2294 C CA . VAL B 1 121 ? -14.073 38.494 72.789 1.00 34.67 121 VAL B CA 1
ATOM 2295 C C . VAL B 1 121 ? -12.978 38.614 73.862 1.00 38.67 121 VAL B C 1
ATOM 2296 O O . VAL B 1 121 ? -12.272 37.642 74.151 1.00 37.28 121 VAL B O 1
ATOM 2300 N N . TYR B 1 122 ? -12.788 39.810 74.413 1.00 37.26 122 TYR B N 1
ATOM 2301 C CA . TYR B 1 122 ? -11.818 39.982 75.486 1.00 34.36 122 TYR B CA 1
ATOM 2302 C C . TYR B 1 122 ? -12.517 39.978 76.873 1.00 37.31 122 TYR B C 1
ATOM 2303 O O . TYR B 1 122 ? -13.413 40.774 77.150 1.00 35.92 122 TYR B O 1
ATOM 2312 N N . LEU B 1 123 ? -12.096 39.077 77.748 1.00 35.88 123 LEU B N 1
ATOM 2313 C CA . LEU B 1 123 ? -12.736 38.948 79.054 1.00 36.88 123 LEU B CA 1
ATOM 2314 C C . LEU B 1 123 ? -11.771 39.391 80.128 1.00 35.49 123 LEU B C 1
ATOM 2315 O O . LEU B 1 123 ? -10.697 38.816 80.283 1.00 36.13 123 LEU B O 1
ATOM 2320 N N . ALA B 1 124 ? -12.168 40.412 80.877 1.00 36.05 124 ALA B N 1
ATOM 2321 C CA . ALA B 1 124 ? -11.340 40.951 81.944 1.00 36.70 124 ALA B CA 1
ATOM 2322 C C . ALA B 1 124 ? -11.461 40.118 83.223 1.00 37.62 124 ALA B C 1
ATOM 2323 O O . ALA B 1 124 ? -12.555 39.901 83.741 1.00 38.07 124 ALA B O 1
ATOM 2325 N N . ALA B 1 125 ? -10.334 39.677 83.759 1.00 36.90 125 ALA B N 1
ATOM 2326 C CA . ALA B 1 125 ? -10.392 38.872 84.962 1.00 37.69 125 ALA B CA 1
ATOM 2327 C C . ALA B 1 125 ? -10.104 39.727 86.211 1.00 40.37 125 ALA B C 1
ATOM 2328 O O . ALA B 1 125 ? -9.380 40.728 86.147 1.00 37.33 125 ALA B O 1
ATOM 2330 N N . PRO B 1 126 ? -10.696 39.345 87.351 1.00 37.60 126 PRO B N 1
ATOM 2331 C CA . PRO B 1 126 ? -10.488 40.110 88.590 1.00 38.81 126 PRO B CA 1
ATOM 2332 C C . PRO B 1 126 ? -9.072 39.956 89.101 1.00 38.95 126 PRO B C 1
ATOM 2333 O O . PRO B 1 126 ? -8.547 38.837 89.121 1.00 38.95 126 PRO B O 1
ATOM 2337 N N . GLY B 1 127 ? -8.460 41.069 89.491 1.00 41.98 127 GLY B N 1
ATOM 2338 C CA . GLY B 1 127 ? -7.134 41.050 90.079 1.00 42.78 127 GLY B CA 1
ATOM 2339 C C . GLY B 1 127 ? -7.227 40.974 91.591 1.00 46.77 127 GLY B C 1
ATOM 2340 O O . GLY B 1 127 ? -8.306 41.153 92.173 1.00 48.10 127 GLY B O 1
ATOM 2341 N N . GLY B 1 128 ? -6.098 40.713 92.238 1.00 48.31 128 GLY B N 1
ATOM 2342 C CA . GLY B 1 128 ? -6.083 40.669 93.688 1.00 47.58 128 GLY B CA 1
ATOM 2343 C C . GLY B 1 128 ? -6.823 39.493 94.298 1.00 46.14 128 GLY B C 1
ATOM 2344 O O . GLY B 1 128 ? -7.275 39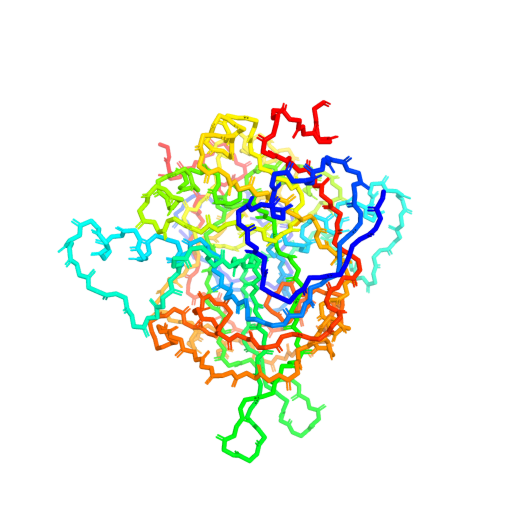.565 95.441 1.00 51.42 128 GLY B O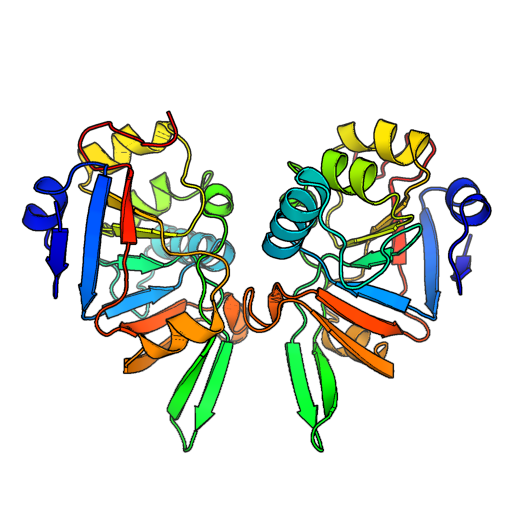 1
ATOM 2345 N N . CYS B 1 129 ? -6.983 38.425 93.523 1.00 46.09 129 CYS B N 1
ATOM 2346 C CA . CYS B 1 129 ? -7.521 37.165 94.032 1.00 46.14 129 CYS B CA 1
ATOM 2347 C C . CYS B 1 129 ? -6.920 35.976 93.268 1.00 46.07 129 CYS B C 1
ATOM 2348 O O . CYS B 1 129 ? -7.632 35.056 92.853 1.00 45.82 129 CYS B O 1
ATOM 2351 N N . ALA B 1 130 ? -5.600 35.995 93.116 1.00 44.88 130 ALA B N 1
ATOM 2352 C CA . ALA B 1 130 ? -4.888 34.995 92.324 1.00 43.32 130 ALA B CA 1
ATOM 2353 C C . ALA B 1 130 ? -5.127 33.572 92.837 1.00 47.42 130 ALA B C 1
ATOM 2354 O O . ALA B 1 130 ? -5.390 32.651 92.048 1.00 44.67 130 ALA B O 1
ATOM 2356 N N . ALA B 1 131 ? -5.046 33.404 94.159 1.00 47.87 131 ALA B N 1
ATOM 2357 C CA . ALA B 1 131 ? -5.281 32.115 94.820 1.00 42.68 131 ALA B CA 1
ATOM 2358 C C . ALA B 1 131 ? -6.736 31.643 94.663 1.00 45.75 131 ALA B C 1
ATOM 2359 O O . ALA B 1 131 ? -7.010 30.447 94.536 1.00 47.49 131 ALA B O 1
ATOM 2361 N N . LEU B 1 132 ? -7.672 32.583 94.687 1.00 46.46 132 LEU B N 1
ATOM 2362 C CA . LEU B 1 132 ? -9.073 32.249 94.484 1.00 46.72 132 LEU B CA 1
ATOM 2363 C C . LEU B 1 132 ? -9.287 31.722 93.049 1.00 48.94 132 LEU B C 1
ATO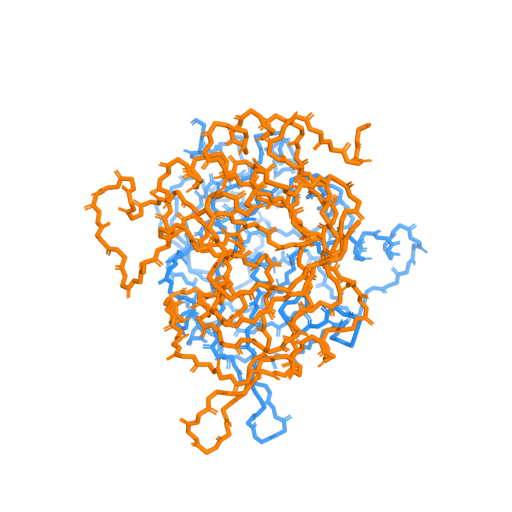M 2364 O O . LEU B 1 132 ? -10.016 30.750 92.823 1.00 50.36 132 LEU B O 1
ATOM 2369 N N . LEU B 1 133 ? -8.655 32.367 92.074 1.00 48.64 133 LEU B N 1
ATOM 2370 C CA . LEU B 1 133 ? -8.795 31.921 90.690 1.00 48.20 133 LEU B CA 1
ATOM 2371 C C . LEU B 1 133 ? -8.093 30.581 90.486 1.00 45.66 133 LEU B C 1
ATOM 2372 O O . LEU B 1 133 ? -8.542 29.751 89.687 1.00 44.64 133 LEU B O 1
ATOM 2377 N N . ALA B 1 134 ? -7.015 30.368 91.242 1.00 44.29 134 ALA B N 1
ATOM 2378 C CA . ALA B 1 134 ? -6.324 29.081 91.257 1.00 45.98 134 ALA B CA 1
ATOM 2379 C C . ALA B 1 134 ? -7.276 27.955 91.639 1.00 49.87 134 ALA B C 1
ATOM 2380 O O . ALA B 1 134 ? -7.218 26.852 91.094 1.00 47.71 134 ALA B O 1
ATOM 2382 N N . ASN B 1 135 ? -8.194 28.266 92.545 1.00 49.96 135 ASN B N 1
ATOM 2383 C CA . ASN B 1 135 ? -9.138 27.281 93.037 1.00 46.92 135 ASN B CA 1
ATOM 2384 C C . ASN B 1 135 ? -10.071 26.802 91.953 1.00 50.95 135 ASN B C 1
ATOM 2385 O O . ASN B 1 135 ? -10.625 25.707 92.056 1.00 54.95 135 ASN B O 1
ATOM 2390 N N . SER B 1 136 ? -10.237 27.616 90.910 1.00 50.42 136 SER B N 1
ATOM 2391 C CA . SER B 1 136 ? -11.036 27.226 89.752 1.00 47.29 136 SER B CA 1
ATOM 2392 C C . SER B 1 136 ? -10.365 26.134 88.962 1.00 47.67 136 SER B C 1
ATOM 2393 O O . SER B 1 136 ? -11.021 25.429 88.199 1.00 51.24 136 SER B O 1
ATOM 2396 N N . VAL B 1 137 ? -9.054 25.998 89.138 1.00 46.78 137 VAL B N 1
ATOM 2397 C CA . VAL B 1 137 ? -8.310 25.022 88.357 1.00 51.59 137 VAL B CA 1
ATOM 2398 C C . VAL B 1 137 ? -8.481 23.658 89.005 1.00 53.02 137 VAL B C 1
ATOM 2399 O O . VAL B 1 137 ? -7.902 23.360 90.057 1.00 53.89 137 VAL B O 1
ATOM 2403 N N . LYS B 1 138 ? -9.326 22.851 88.377 1.00 50.46 138 LYS B N 1
ATOM 2404 C CA . LYS B 1 138 ? -9.670 21.543 88.893 1.00 50.50 138 LYS B CA 1
ATOM 2405 C C . LYS B 1 138 ? -8.707 20.493 88.366 1.00 55.21 138 LYS B C 1
ATOM 2406 O O . LYS B 1 138 ? -8.456 19.479 89.018 1.00 53.34 138 LYS B O 1
ATOM 2412 N N . ARG B 1 139 ? -8.152 20.733 87.184 1.00 55.78 139 ARG B N 1
ATOM 2413 C CA . ARG B 1 139 ? -7.207 19.777 86.646 1.00 52.91 139 ARG B CA 1
ATOM 2414 C C . ARG B 1 139 ? -6.222 20.425 85.694 1.00 48.56 139 ARG B C 1
ATOM 2415 O O . ARG B 1 139 ? -6.585 21.254 84.867 1.00 53.09 139 ARG B O 1
ATOM 2423 N N . VAL B 1 140 ? -4.961 20.051 85.846 1.00 46.61 140 VAL B N 1
ATOM 2424 C CA . VAL B 1 140 ? -3.925 20.421 84.898 1.00 50.48 140 VAL B CA 1
ATOM 2425 C C . VAL B 1 140 ? -3.781 19.302 83.860 1.00 50.06 140 VAL B C 1
ATOM 2426 O O . VAL B 1 140 ? -3.149 18.280 84.116 1.00 55.87 140 VAL B O 1
ATOM 2430 N N . ASP B 1 141 ? -4.380 19.492 82.693 1.00 47.83 141 ASP B N 1
ATOM 2431 C CA . ASP B 1 141 ? -4.358 18.464 81.655 1.00 53.46 141 ASP B CA 1
ATOM 2432 C C . ASP B 1 141 ? -2.961 18.203 81.096 1.00 51.02 141 ASP B C 1
ATOM 2433 O O . ASP B 1 141 ? -2.591 17.064 80.830 1.00 50.85 141 ASP B O 1
ATOM 2438 N N . ASN B 1 142 ? -2.199 19.269 80.907 1.00 49.18 142 ASN B N 1
ATOM 2439 C CA . ASN B 1 142 ? -0.909 19.199 80.227 1.00 50.33 142 ASN B CA 1
ATOM 2440 C C . ASN B 1 142 ? -0.144 20.488 80.405 1.00 45.48 142 ASN B C 1
ATOM 2441 O O . ASN B 1 142 ? -0.732 21.535 80.669 1.00 46.44 142 ASN B O 1
ATOM 2446 N N . VAL B 1 143 ? 1.169 20.412 80.287 1.00 43.20 143 VAL B N 1
ATOM 2447 C CA . VAL B 1 143 ? 1.944 21.625 80.145 1.00 43.17 143 VAL B CA 1
ATOM 2448 C C . VAL B 1 143 ? 2.792 21.456 78.882 1.00 45.04 143 VAL B C 1
ATOM 2449 O O . VAL B 1 143 ? 3.335 20.384 78.627 1.00 47.59 143 VAL B O 1
ATOM 2453 N N . TYR B 1 144 ? 2.916 22.521 78.102 1.00 44.74 144 TYR B N 1
ATOM 2454 C CA . TYR B 1 144 ? 3.750 22.476 76.914 1.00 43.62 144 TYR B CA 1
ATOM 2455 C C . TYR B 1 144 ? 4.807 23.545 77.034 1.00 43.87 144 TYR B C 1
ATOM 2456 O O . TYR B 1 144 ? 4.571 24.593 77.642 1.00 41.05 144 TYR B O 1
ATOM 2465 N N . PHE B 1 145 ? 5.969 23.266 76.450 1.00 45.09 145 PHE B N 1
ATOM 2466 C CA . PHE B 1 145 ? 7.076 24.210 76.421 1.00 43.94 145 PHE B CA 1
ATOM 2467 C C . PHE B 1 145 ? 7.630 24.529 77.808 1.00 43.19 145 PHE B C 1
ATOM 2468 O O . PHE B 1 145 ? 8.208 25.595 77.999 1.00 43.93 145 PHE B O 1
ATOM 2476 N N . LEU B 1 146 ? 7.441 23.636 78.783 1.00 46.49 146 LEU B N 1
ATOM 2477 C CA . LEU B 1 146 ? 7.872 23.938 80.154 1.00 41.54 146 LEU B CA 1
ATOM 2478 C C . LEU B 1 146 ? 9.389 24.115 80.215 1.00 43.16 146 LEU B C 1
ATOM 2479 O O . LEU B 1 146 ? 9.886 25.101 80.764 1.00 43.36 146 LEU B O 1
ATOM 2484 N N . ASP B 1 147 ? 10.116 23.168 79.630 1.00 41.61 147 ASP B N 1
ATOM 2485 C CA . ASP B 1 147 ? 11.576 23.185 79.647 1.00 45.01 147 ASP B CA 1
ATOM 2486 C C . ASP B 1 147 ? 12.148 24.359 78.860 1.00 41.95 147 ASP B C 1
ATOM 2487 O O . ASP B 1 147 ? 13.159 24.946 79.244 1.00 41.24 147 ASP B O 1
ATOM 2492 N N . GLU B 1 148 ? 11.504 24.687 77.748 1.00 43.76 148 GLU B N 1
ATOM 2493 C CA . GLU B 1 148 ? 11.961 25.788 76.914 1.00 42.62 148 GLU B CA 1
ATOM 2494 C C . GLU B 1 148 ? 11.662 27.139 77.534 1.00 37.94 148 GLU B C 1
ATOM 2495 O O . GLU B 1 148 ? 12.540 27.996 77.579 1.00 39.47 148 GLU B O 1
ATOM 2501 N N . LEU B 1 149 ? 10.424 27.334 77.990 1.00 38.12 149 LEU B N 1
ATOM 2502 C CA . LEU B 1 149 ? 9.959 28.656 78.420 1.00 37.85 149 LEU B CA 1
ATOM 2503 C C . LEU B 1 149 ? 9.975 28.904 79.943 1.00 37.82 149 LEU B C 1
ATOM 2504 O O . LEU B 1 149 ? 10.060 30.048 80.388 1.00 37.41 149 LEU B O 1
ATOM 2509 N N . GLY B 1 150 ? 9.901 27.846 80.742 1.00 36.59 150 GLY B N 1
ATOM 2510 C CA . GLY B 1 150 ? 9.800 28.012 82.190 1.00 35.77 150 GLY B CA 1
ATOM 2511 C C . GLY B 1 150 ? 8.357 28.142 82.653 1.00 37.59 150 GLY B C 1
ATOM 2512 O O . GLY B 1 150 ? 7.464 28.497 81.879 1.00 36.42 150 GLY B O 1
ATOM 2513 N N . MET B 1 151 ? 8.127 27.887 83.933 1.00 39.98 151 MET B N 1
ATOM 2514 C CA . MET B 1 151 ? 6.767 27.755 84.471 1.00 39.61 151 MET B CA 1
ATOM 2515 C C . MET B 1 151 ? 5.802 28.926 84.152 1.00 37.66 151 MET B C 1
ATOM 2516 O O . MET B 1 151 ? 4.692 28.684 83.664 1.00 37.61 151 MET B O 1
ATOM 2521 N N . PRO B 1 152 ? 6.192 30.185 84.449 1.00 36.56 152 PRO B N 1
ATOM 2522 C CA . PRO B 1 152 ? 5.173 31.223 84.232 1.00 39.29 152 PRO B CA 1
ATOM 2523 C C . PRO B 1 152 ? 4.908 31.589 82.756 1.00 41.59 152 PRO B C 1
ATOM 2524 O O . PRO B 1 152 ? 3.881 32.206 82.460 1.00 45.04 152 PRO B O 1
ATOM 2528 N N . GLU B 1 153 ? 5.807 31.235 81.847 1.00 40.47 153 GLU B N 1
ATOM 2529 C CA . GLU B 1 153 ? 5.595 31.530 80.417 1.00 38.00 153 GLU B CA 1
ATOM 2530 C C . GLU B 1 153 ? 5.062 30.339 79.624 1.00 37.27 153 GLU B C 1
ATOM 2531 O O . GLU B 1 153 ? 4.590 30.496 78.502 1.00 39.97 153 GLU B O 1
ATOM 2537 N N . ALA B 1 154 ? 5.181 29.146 80.198 1.00 39.72 154 ALA B N 1
ATOM 2538 C CA . ALA B 1 154 ? 4.786 27.914 79.518 1.00 40.61 154 ALA B CA 1
ATOM 2539 C C . ALA B 1 154 ? 3.288 27.872 79.260 1.00 41.69 154 ALA B C 1
ATOM 2540 O O . ALA B 1 154 ? 2.520 28.575 79.905 1.00 37.26 154 ALA B O 1
ATOM 2542 N N . VAL B 1 155 ? 2.882 27.050 78.300 1.00 41.41 155 VAL B N 1
ATOM 2543 C CA . VAL B 1 155 ? 1.474 26.892 78.000 1.00 39.78 155 VAL B CA 1
ATOM 2544 C C . VAL B 1 155 ? 0.847 25.807 78.873 1.00 40.04 155 VAL B C 1
ATOM 2545 O O . VAL B 1 155 ? 1.106 24.614 78.693 1.00 37.84 155 VAL B O 1
ATOM 2549 N N . TRP B 1 156 ? 0.024 26.237 79.825 1.00 39.05 156 TRP B N 1
ATOM 2550 C CA . TRP B 1 156 ? -0.691 25.305 80.694 1.00 39.53 156 TRP B CA 1
ATOM 2551 C C . TRP B 1 156 ? -2.123 25.095 80.204 1.00 38.42 156 TRP B C 1
ATOM 2552 O O . TRP B 1 156 ? -2.891 26.046 80.055 1.00 38.03 156 TRP B O 1
ATOM 2563 N N . GLU B 1 157 ? -2.466 23.831 79.973 1.00 40.34 157 GLU B N 1
ATOM 2564 C CA . GLU B 1 157 ? -3.810 23.425 79.586 1.00 40.93 157 GLU B CA 1
ATOM 2565 C C . GLU B 1 157 ? -4.609 23.069 80.859 1.00 46.58 157 GLU B C 1
ATOM 2566 O O . GLU B 1 157 ? -4.254 22.135 81.585 1.00 42.41 157 GLU B O 1
ATOM 2572 N N . LEU B 1 158 ? -5.687 23.801 81.122 1.00 43.61 158 LEU B N 1
ATOM 2573 C CA . LEU B 1 158 ? -6.381 23.696 82.412 1.00 44.35 158 LEU B CA 1
ATOM 2574 C C . LEU B 1 158 ? -7.848 23.366 82.257 1.00 50.66 158 LEU B C 1
ATOM 2575 O O . LEU B 1 158 ? -8.501 23.777 81.280 1.00 49.54 158 LEU B O 1
ATOM 2580 N N . GLU B 1 159 ? -8.362 22.610 83.224 1.00 50.26 159 GLU B N 1
ATOM 2581 C CA . GLU B 1 159 ? -9.800 22.474 83.386 1.00 51.21 159 GLU B CA 1
ATOM 2582 C C . GLU B 1 159 ? -10.271 23.361 84.527 1.00 50.03 159 GLU B C 1
ATOM 2583 O O . GLU B 1 159 ? -9.780 23.270 85.654 1.00 49.54 159 GLU B O 1
ATOM 2589 N N . VAL B 1 160 ? -11.194 24.259 84.208 1.00 52.28 160 VAL B N 1
ATOM 2590 C CA . VAL B 1 160 ? -11.743 25.168 85.199 1.00 53.22 160 VAL B CA 1
ATOM 2591 C C . VAL B 1 160 ? -13.232 24.904 85.444 1.00 53.28 160 VAL B C 1
ATOM 2592 O O . VAL B 1 160 ? -13.964 24.456 84.551 1.00 52.05 160 VAL B O 1
ATOM 2596 N N . ASN B 1 161 ? -13.650 25.139 86.686 1.00 55.62 161 ASN B N 1
ATOM 2597 C CA . ASN B 1 161 ? -15.059 25.129 87.068 1.00 55.33 161 ASN B CA 1
ATOM 2598 C C . ASN B 1 161 ? -15.387 26.491 87.655 1.00 56.27 161 ASN B C 1
ATOM 2599 O O . ASN B 1 161 ? -14.661 26.977 88.539 1.00 52.13 161 ASN B O 1
ATOM 2604 N N . ASN B 1 162 ? -16.487 27.084 87.190 1.00 55.43 162 ASN B N 1
ATOM 2605 C CA . ASN B 1 162 ? -16.848 28.468 87.533 1.00 58.09 162 ASN B CA 1
ATOM 2606 C C . ASN B 1 162 ? -15.659 29.412 87.624 1.00 52.67 162 ASN B C 1
ATOM 2607 O O . ASN B 1 162 ? -15.399 29.977 88.685 1.00 48.61 162 ASN B O 1
ATOM 2612 N N . PHE B 1 163 ? -14.943 29.560 86.511 1.00 51.86 163 PHE B N 1
ATOM 2613 C CA . PHE B 1 163 ? -13.827 30.491 86.410 1.00 47.32 163 PHE B CA 1
ATOM 2614 C C . PHE B 1 163 ? -14.435 31.860 86.181 1.00 40.32 163 PHE B C 1
ATOM 2615 O O . PHE B 1 163 ? -15.121 32.069 85.182 1.00 45.62 163 PHE B O 1
ATOM 2623 N N . GLY B 1 164 ? -14.231 32.780 87.114 1.00 42.51 164 GLY B N 1
ATOM 2624 C CA . GLY B 1 164 ? -14.883 34.078 87.039 1.00 41.83 164 GLY B CA 1
ATOM 2625 C C . GLY B 1 164 ? -14.995 34.752 88.397 1.00 41.44 164 GLY B C 1
ATOM 2626 O O . GLY B 1 164 ? -14.364 34.311 89.359 1.00 42.81 164 GLY B O 1
ATOM 2627 N N . PRO B 1 165 ? -15.788 35.835 88.490 1.00 40.61 165 PRO B N 1
ATOM 2628 C CA . PRO B 1 165 ? -16.565 36.464 87.417 1.00 37.77 165 PRO B CA 1
ATOM 2629 C C . PRO B 1 165 ? -15.674 37.225 86.440 1.00 44.06 165 PRO B C 1
ATOM 2630 O O . PRO B 1 165 ? -14.804 38.005 86.851 1.00 40.01 165 PRO B O 1
ATOM 2634 N N . LEU B 1 166 ? -15.913 37.001 85.152 1.00 42.40 166 LEU B N 1
ATOM 2635 C CA . LEU B 1 166 ? -15.217 37.705 84.090 1.00 39.79 166 LEU B CA 1
ATOM 2636 C C . LEU B 1 166 ? -16.167 38.708 83.457 1.00 41.69 166 LEU B C 1
ATOM 2637 O O . LEU B 1 166 ? -17.368 38.436 83.332 1.00 40.93 166 LEU B O 1
ATOM 2642 N N . ILE B 1 167 ? -15.640 39.876 83.096 1.00 38.61 167 ILE B N 1
ATOM 2643 C CA . ILE B 1 167 ? -16.448 40.910 82.455 1.00 40.18 167 ILE B CA 1
ATOM 2644 C C . ILE B 1 167 ? -16.057 41.084 80.971 1.00 35.75 167 ILE B C 1
ATOM 2645 O O . ILE B 1 167 ? -14.887 41.227 80.642 1.00 37.50 167 ILE B O 1
ATOM 2650 N N . VAL B 1 168 ? -17.041 41.055 80.079 1.00 37.79 168 VAL B N 1
ATOM 2651 C CA . VAL B 1 168 ? -16.792 41.303 78.656 1.00 36.06 168 VAL B CA 1
ATOM 2652 C C . VAL B 1 168 ? -16.356 42.760 78.497 1.00 36.57 168 VAL B C 1
ATOM 2653 O O . VAL B 1 168 ? -17.166 43.666 78.671 1.00 38.54 168 VAL B O 1
ATOM 2657 N N . ALA B 1 169 ? -15.068 42.982 78.227 1.00 36.94 169 ALA B N 1
ATOM 2658 C CA . ALA B 1 169 ? -14.501 44.335 78.161 1.00 35.41 169 ALA B CA 1
ATOM 2659 C C . ALA B 1 169 ? -14.289 44.821 76.725 1.00 36.93 169 ALA B C 1
ATOM 2660 O O . ALA B 1 169 ? -14.267 46.020 76.457 1.00 40.45 169 ALA B O 1
ATOM 2662 N N . MET B 1 170 ? -14.131 43.885 75.802 1.00 35.37 170 MET B N 1
ATOM 2663 C CA . MET B 1 170 ? -14.036 44.217 74.381 1.00 39.19 170 MET B CA 1
ATOM 2664 C C . MET B 1 170 ? -14.830 43.157 73.661 1.00 36.09 170 MET B C 1
ATOM 2665 O O . MET B 1 170 ? -14.567 41.973 73.841 1.00 35.30 170 MET B O 1
ATOM 2670 N N . ASP B 1 171 ? -15.817 43.560 72.870 1.00 36.79 171 ASP B N 1
ATOM 2671 C CA . ASP B 1 171 ? -16.689 42.556 72.277 1.00 40.54 171 ASP B CA 1
ATOM 2672 C C . ASP B 1 171 ? -16.299 42.300 70.829 1.00 36.68 171 ASP B C 1
ATOM 2673 O O . ASP B 1 171 ? -15.296 42.813 70.354 1.00 36.98 171 ASP B O 1
ATOM 2678 N N . SER B 1 172 ? -17.109 41.497 70.155 1.00 38.23 172 SER B N 1
ATOM 2679 C CA . SER B 1 172 ? -16.882 41.146 68.763 1.00 41.65 172 SER B CA 1
ATOM 2680 C C . SER B 1 172 ? -17.688 42.016 67.789 1.00 42.47 172 SER B C 1
ATOM 2681 O O . SER B 1 172 ? -17.940 41.624 66.644 1.00 42.22 172 SER B O 1
ATOM 2684 N N . HIS B 1 173 ? -18.081 43.197 68.253 1.00 43.20 173 HIS B N 1
ATOM 2685 C CA . HIS B 1 173 ? -18.890 44.124 67.467 1.00 43.33 173 HIS B CA 1
ATOM 2686 C C . HIS B 1 173 ? -18.316 45.536 67.445 1.00 43.86 173 HIS B C 1
ATOM 2687 O O . HIS B 1 173 ? -19.037 46.487 67.185 1.00 47.27 173 HIS B O 1
ATOM 2694 N N . GLY B 1 174 ? -17.025 45.679 67.719 1.00 40.32 174 GLY B N 1
ATOM 2695 C CA . GLY B 1 174 ? -16.394 46.982 67.635 1.00 39.27 174 GLY B CA 1
ATOM 2696 C C . GLY B 1 174 ? -16.427 47.806 68.917 1.00 43.30 174 GLY B C 1
ATOM 2697 O O . GLY B 1 174 ? -16.064 48.982 68.921 1.00 42.15 174 GLY B O 1
ATOM 2698 N N . ASN B 1 175 ? -16.869 47.207 70.010 1.00 40.06 175 ASN B N 1
ATOM 2699 C CA . ASN B 1 175 ? -16.950 47.953 71.263 1.00 45.04 175 ASN B CA 1
ATOM 2700 C C . ASN B 1 175 ? -15.852 47.589 72.268 1.00 46.40 175 ASN B C 1
ATOM 2701 O O . ASN B 1 175 ? -15.442 46.430 72.367 1.00 44.31 175 ASN B O 1
ATOM 2706 N N . SER B 1 176 ? -15.375 48.604 72.989 1.00 45.41 176 SER B N 1
ATOM 2707 C CA . SER B 1 176 ? -14.389 48.444 74.045 1.00 45.01 176 SER B CA 1
ATOM 2708 C C . SER B 1 176 ? -14.643 49.421 75.194 1.00 49.86 176 SER B C 1
ATOM 2709 O O . SER B 1 176 ? -14.803 50.622 74.953 1.00 51.89 176 SER B O 1
ATOM 2712 N N . ILE B 1 177 ? -14.708 48.919 76.429 1.00 42.65 177 ILE B N 1
ATOM 2713 C CA . ILE B 1 177 ? -14.872 49.806 77.584 1.00 45.65 177 ILE B CA 1
ATOM 2714 C C . ILE B 1 177 ? -13.695 50.733 77.814 1.00 49.14 177 ILE B C 1
ATOM 2715 O O . ILE B 1 177 ? -13.827 51.713 78.538 1.00 51.89 177 ILE B O 1
ATOM 2720 N N . TYR B 1 178 ? -12.553 50.442 77.200 1.00 46.28 178 TYR B N 1
ATOM 2721 C CA . TYR B 1 178 ? -11.350 51.218 77.475 1.00 46.41 178 TYR B CA 1
ATOM 2722 C C . TYR B 1 178 ? -11.246 52.459 76.592 1.00 52.09 178 TYR B C 1
ATOM 2723 O O . TYR B 1 178 ? -10.297 53.236 76.713 1.00 56.54 178 TYR B O 1
ATOM 2732 N N . GLU B 1 179 ? -12.229 52.644 75.712 1.00 53.54 179 GLU B N 1
ATOM 2733 C CA . GLU B 1 179 ? -12.251 53.800 74.809 1.00 59.82 179 GLU B CA 1
ATOM 2734 C C . GLU B 1 179 ? -13.413 54.746 75.109 1.00 58.25 179 GLU B C 1
ATOM 2735 O O . GLU B 1 179 ? -14.577 54.382 74.954 1.00 62.12 179 GLU B O 1
#

Nearest PDB structures (foldseek):
  5dni-assembly2_B  TM=1.001E+00  e=2.228E-40  Methanocaldococcus jannaschii DSM 2661
  7xky-assembly1_B  TM=9.939E-01  e=5.366E-37  Methanocaldococcus jannaschii
  2isb-assembly1_A  TM=9.554E-01  e=2.072E-25  Archaeoglobus fulgidus
  6upm-assembly1_A  TM=8.714E-01  e=1.844E-14  Leishmania major strain Friedlin
  6uqm-assembly1_B  TM=8.768E-01  e=3.275E-14  Leishmania major strain Friedlin

Radius of gyration: 21.01 Å; Cα contacts (8 Å, |Δi|>4): 913; chains: 2; bounding box: 64×46×44 Å

Secondary structure (DSSP, 8-state):
-EEEESS--HHHHHH--TT-EEEEEEEEEE--HHHHHHHHHHHHTTPPPSS--TT-EEE-B--EEEEETTEEEEEE--B-BGGGGTTTHHHHHHHH---EEEEBS---TTHHHHHHHHT-EEEEPPSS-HHHHGGGEEEEEEEESHHHH-TTTSEEEEEEEEEEEEEEEE-TTS-BTT-/-EEEESS--HHHHHH--TT-EEEEEEEEEE--HHHHHHHHHHHHTTPPPSS--TT-EEE-B--EEEESSSSEEEEE-PBPBGGGGTTTHHHHHHHH---EEEEBS---GGGHHHHHHHT-EEEEPPSS-HHHHHTTEEEEEEEESHHHH-TTTSEEEEEEEEEEEEEEEE-TTS-BTT-

CATH classification: 3.20.130.10